Protein AF-A0A168J4X7-F1 (afdb_monomer_lite)

InterPro domains:
  IPR002575 Aminoglycoside phosphotransferase [PF01636] (1-163)
  IPR011009 Protein kinase-like domain superfamily [SSF56112] (3-175)
  IPR051678 Aminoglycoside Phosphotransferase Enzymes [PTHR21310] (1-157)

Sequence (362 aa):
MQYVAAHTSVPVPKIYQIHTPEDGSLYIGMEYIRGEPLNRAWHSMSTAQRDSVFADLKQHIDSLRALPAPAPDIFHALARGHLRKEDVPLLGEALAEVHAARYETRLAHADLAPYNIIVRDARVVAVIDWAFAGWYPEYWEYTKAHYNYFPGKGWEHYLARALPCYEAELEAERILWERLPEPGTARTVSPLISEIIPLLVILALYHRDKLSHGNSRRFLGVKAYHWGILVTPASQRGSDSHAFAASDASDIDPVTFRLDDPNMDWFLDAKGLAESKGLIDPARSGKLIGRLVVGEVPDDVTPQALHDFFATVPLPVKNTDPQQSCVTWAVAADKEDALAYADDRNSQDPTEPEVKYYGLGA

pLDDT: mean 75.62, std 18.35, range [26.19, 98.0]

Foldseek 3Di:
DVVLVVQFPAAAWAWDDWDQDPVRDIDTDTDDFPFAQQLVCVVVDDPVLLVQALVQLLRRQVSQQPDDDPDFPDVLCVVCVNDDLVNQVVLDDLLNVVNPDGFGWTWALLQDESRQFGDDPSYTNHGDDSVVIDTDGLCRNLLSHVVDDRPDPCSNVSSVVRGPDDVSVNVSVVSCVVVDPDPPPDDPDDDDPPDPQFFFWKWWWFAPPPCCDDVNCVVCPSPSIAIWIKGAGPPHDAQGIKIWWWFLDFDQDPVPRHTPDPVSDIDIDIAQPDPVRHGHDPVVVVGTAEIDGQGTDDPPQDPVNVVVLLVPQDHFDDPDVVHDDRVVSNVSSHPPPCVVVQSCVPDPDPPGRDHDDDDDDD

Secondary structure (DSSP, 8-state):
-HHHHHHSS---PPEEEEE--TT---EEEE----SEEHHHHTTT--HHHHHHHHHHHHHHHHHHHTSPPS-SSSHHHHHTTT--TTTGGGG-HHHHHHHHS---EEEE-S---GGGEEEETTEEEEE--GGG-EEEETTHHHHHHHHS---STTHHHHHHHHS---HHHHHHHHHHHHHSPPTT--------S-----EEEEEEEEE-GGGGSHHHHHHHGGGGEEEEEEEEESS--SS-BEEEEEE---PBPTTT-SBSSTT---EEEEES-STTT--B-GGGGS-EEEEEEEEEE-TT--HHHHHHHHHHSPPPPTT-SSPP-HHHHHHHH-SS-THHHHT-TT-S-TTS----------

Organism: NCBI:txid1081108

Structure (mmCIF, N/CA/C/O backbone):
data_AF-A0A168J4X7-F1
#
_entry.id   AF-A0A168J4X7-F1
#
loop_
_atom_site.group_PDB
_atom_site.id
_atom_site.type_symbol
_atom_site.label_atom_id
_atom_site.label_alt_id
_atom_site.label_comp_id
_atom_site.label_asym_id
_atom_site.label_entity_id
_atom_site.label_seq_id
_atom_site.pdbx_PDB_ins_code
_atom_site.Cartn_x
_atom_site.Cartn_y
_atom_site.Cartn_z
_atom_site.occupancy
_atom_site.B_iso_or_equiv
_atom_site.auth_seq_id
_atom_site.auth_comp_id
_atom_site.auth_asym_id
_atom_site.auth_atom_id
_atom_site.pdbx_PDB_model_num
ATOM 1 N N . MET A 1 1 ? -18.214 -6.365 10.574 1.00 87.00 1 MET A N 1
ATOM 2 C CA . MET A 1 1 ? -18.745 -5.227 11.369 1.00 87.00 1 MET A CA 1
ATOM 3 C C . MET A 1 1 ? -19.695 -5.635 12.498 1.00 87.00 1 MET A C 1
ATOM 5 O O . MET A 1 1 ? -19.303 -5.462 13.640 1.00 87.00 1 MET A O 1
ATOM 9 N N . GLN A 1 2 ? -20.893 -6.196 12.254 1.00 89.44 2 GLN A N 1
ATOM 10 C CA . GLN A 1 2 ? -21.832 -6.559 13.347 1.00 89.44 2 GLN A CA 1
ATOM 11 C C . GLN A 1 2 ? -21.208 -7.475 14.412 1.00 89.44 2 GLN A C 1
ATOM 13 O O . GLN A 1 2 ? -21.363 -7.235 15.604 1.00 89.44 2 GLN A O 1
ATOM 18 N N . TYR A 1 3 ? -20.443 -8.480 13.977 1.00 90.38 3 TYR A N 1
ATOM 19 C CA . TYR A 1 3 ? -19.695 -9.355 14.878 1.00 90.38 3 TYR A CA 1
ATOM 20 C C . TYR A 1 3 ? -18.700 -8.578 15.757 1.00 90.38 3 TYR A C 1
ATOM 22 O O . TYR A 1 3 ? -18.693 -8.751 16.969 1.00 90.38 3 TYR A O 1
ATOM 30 N N . VAL A 1 4 ? -17.919 -7.669 15.168 1.00 93.56 4 VAL A N 1
ATOM 31 C CA . VAL A 1 4 ? -16.957 -6.820 15.890 1.00 93.56 4 VAL A CA 1
ATOM 32 C C . VAL A 1 4 ? -17.669 -5.952 16.928 1.00 93.56 4 VAL A C 1
ATOM 34 O O . VAL A 1 4 ? -17.271 -5.953 18.089 1.00 93.56 4 VAL A O 1
ATOM 37 N N . ALA A 1 5 ? -18.767 -5.292 16.545 1.00 94.12 5 ALA A N 1
ATOM 38 C CA . ALA A 1 5 ? -19.557 -4.450 17.446 1.00 94.12 5 ALA A CA 1
ATOM 39 C C . ALA A 1 5 ? -20.104 -5.215 18.663 1.00 94.12 5 ALA A C 1
ATOM 41 O O . ALA A 1 5 ? -20.240 -4.646 19.741 1.00 94.12 5 ALA A O 1
ATOM 42 N N . ALA A 1 6 ? -20.448 -6.494 18.485 1.00 94.00 6 ALA A N 1
ATOM 43 C CA . ALA A 1 6 ? -21.052 -7.311 19.533 1.00 94.00 6 ALA A CA 1
ATOM 44 C C . ALA A 1 6 ? -20.030 -7.912 20.513 1.00 94.00 6 ALA A C 1
ATOM 46 O O . ALA A 1 6 ? -20.399 -8.246 21.636 1.00 94.00 6 ALA A O 1
ATOM 47 N N . HIS A 1 7 ? -18.767 -8.064 20.100 1.00 94.38 7 HIS A N 1
ATOM 48 C CA . HIS A 1 7 ? -17.766 -8.821 20.863 1.00 94.38 7 HIS A CA 1
ATOM 49 C C . HIS A 1 7 ? -16.540 -8.000 21.277 1.00 94.38 7 HIS A C 1
ATOM 51 O O . HIS A 1 7 ? -15.679 -8.516 21.984 1.00 94.38 7 HIS A O 1
ATOM 57 N N . THR A 1 8 ? -16.434 -6.741 20.850 1.00 95.56 8 THR A N 1
ATOM 58 C CA . THR A 1 8 ? -15.250 -5.910 21.105 1.00 95.56 8 THR A CA 1
ATOM 59 C C . THR A 1 8 ? -15.614 -4.504 21.553 1.00 95.56 8 THR A C 1
ATOM 61 O O . THR A 1 8 ? -16.768 -4.088 21.486 1.00 95.56 8 THR A O 1
ATOM 64 N N . SER A 1 9 ? -14.601 -3.755 21.990 1.00 91.62 9 SER A N 1
ATOM 65 C CA . SER A 1 9 ? -14.721 -2.324 22.271 1.00 91.62 9 SER A CA 1
ATOM 66 C C . SER A 1 9 ? -14.445 -1.450 21.046 1.00 91.62 9 SER A C 1
ATOM 68 O O . SER A 1 9 ? -14.431 -0.226 21.177 1.00 91.62 9 SER A O 1
ATOM 70 N N . VAL A 1 10 ? -14.181 -2.047 19.877 1.00 96.06 10 VAL A N 1
ATOM 71 C CA . VAL A 1 10 ? -13.831 -1.289 18.676 1.00 96.06 10 VAL A CA 1
ATOM 72 C C . VAL A 1 10 ? -15.051 -0.505 18.200 1.00 96.06 10 VAL A C 1
ATOM 74 O O . VAL A 1 10 ? -16.091 -1.109 17.912 1.00 96.06 10 VAL A O 1
ATOM 77 N N . PRO A 1 11 ? -14.959 0.831 18.094 1.00 96.56 11 PRO A N 1
ATOM 78 C CA . PRO A 1 11 ? -16.061 1.622 17.591 1.00 96.56 11 PRO A CA 1
ATOM 79 C C . PRO A 1 11 ? -16.196 1.373 16.089 1.00 96.56 11 PRO A C 1
ATOM 81 O O . PRO A 1 11 ? -15.297 1.681 15.310 1.00 96.56 11 PRO A O 1
ATOM 84 N N . VAL A 1 12 ? -17.328 0.814 15.675 1.00 96.44 12 VAL A N 1
ATOM 85 C CA . VAL A 1 12 ? -17.656 0.579 14.264 1.00 96.44 12 VAL A CA 1
ATOM 86 C C . VAL A 1 12 ? -19.006 1.219 13.933 1.00 96.44 12 VAL A C 1
ATOM 88 O O . VAL A 1 12 ? -19.874 1.270 14.811 1.00 96.44 12 VAL A O 1
ATOM 91 N N . PRO A 1 13 ? -19.225 1.690 12.692 1.00 95.06 13 PRO A N 1
ATOM 92 C CA . PRO A 1 13 ? -20.518 2.234 12.290 1.00 95.06 13 PRO A CA 1
ATOM 93 C C . PRO A 1 13 ? -21.647 1.215 12.462 1.00 95.06 13 PRO A C 1
ATOM 95 O O . PRO A 1 13 ? -21.525 0.052 12.061 1.00 95.06 13 PRO A O 1
ATOM 98 N N . LYS A 1 14 ? -22.785 1.649 13.016 1.00 93.00 14 LYS A N 1
ATOM 99 C CA . LYS A 1 14 ? -23.991 0.812 13.037 1.00 93.00 14 LYS A CA 1
ATOM 100 C C . LYS A 1 14 ? -24.511 0.620 11.621 1.00 93.00 14 LYS A C 1
ATOM 102 O O . LYS A 1 14 ? -24.682 1.584 10.883 1.00 93.00 14 LYS A O 1
ATOM 107 N N . ILE A 1 15 ? -24.814 -0.618 11.254 1.00 91.00 15 ILE A N 1
ATOM 108 C CA . ILE A 1 15 ? -25.455 -0.924 9.973 1.00 91.00 15 ILE A CA 1
ATOM 109 C C . ILE A 1 15 ? -26.965 -0.737 10.134 1.00 91.00 15 ILE A C 1
ATOM 111 O O . ILE A 1 15 ? -27.564 -1.358 11.010 1.00 91.00 15 ILE A O 1
ATOM 115 N N . TYR A 1 16 ? -27.573 0.091 9.285 1.00 91.12 16 TYR A N 1
ATOM 116 C CA . TYR A 1 16 ? -29.022 0.302 9.249 1.00 91.12 16 TYR A CA 1
ATOM 117 C C . TYR A 1 16 ? -29.702 -0.526 8.164 1.00 91.12 16 TYR A C 1
ATOM 119 O O . TYR A 1 16 ? -30.791 -1.050 8.389 1.00 91.12 16 TYR A O 1
ATOM 127 N N . GLN A 1 17 ? -29.071 -0.648 6.996 1.00 89.69 17 GLN A N 1
ATOM 128 C CA . GLN A 1 17 ? -29.654 -1.344 5.856 1.00 89.69 17 GLN A CA 1
ATOM 129 C C . GLN A 1 17 ? -28.572 -1.990 4.996 1.00 89.69 17 GLN A C 1
ATOM 131 O O . GLN A 1 17 ? -27.479 -1.452 4.842 1.00 89.69 17 GLN A O 1
ATOM 136 N N . ILE A 1 18 ? -28.904 -3.138 4.414 1.00 89.00 18 ILE A N 1
ATOM 137 C CA . ILE A 1 18 ? -28.112 -3.806 3.384 1.00 89.00 18 ILE A CA 1
ATOM 138 C C . ILE A 1 18 ? -29.045 -4.005 2.192 1.00 89.00 18 ILE A C 1
ATOM 140 O O . ILE A 1 18 ? -30.175 -4.466 2.367 1.00 89.00 18 ILE A O 1
ATOM 144 N N . HIS A 1 19 ? -28.607 -3.610 1.004 1.00 86.38 19 HIS A N 1
ATOM 145 C CA . HIS A 1 19 ? -29.384 -3.718 -0.221 1.00 86.38 19 HIS A CA 1
ATOM 146 C C . HIS A 1 19 ? -28.499 -4.212 -1.364 1.00 86.38 19 HIS A C 1
ATOM 148 O O . HIS A 1 19 ? -27.391 -3.717 -1.548 1.00 86.38 19 HIS A O 1
ATOM 154 N N . THR A 1 20 ? -29.006 -5.169 -2.135 1.00 89.75 20 THR A N 1
ATOM 155 C CA . THR A 1 20 ? -28.345 -5.701 -3.329 1.00 89.75 20 THR A CA 1
ATOM 156 C C . THR A 1 20 ? -29.330 -5.585 -4.491 1.00 89.75 20 THR A C 1
ATOM 158 O O . THR A 1 20 ? -30.296 -6.353 -4.513 1.00 89.75 20 THR A O 1
ATOM 161 N N . PRO A 1 21 ? -29.177 -4.598 -5.394 1.00 86.25 21 PRO A N 1
ATOM 162 C CA . PRO A 1 21 ? -30.008 -4.478 -6.581 1.00 86.25 21 PRO A CA 1
ATOM 163 C C . PRO A 1 21 ? -29.740 -5.619 -7.571 1.00 86.25 21 PRO A C 1
ATOM 165 O O . PRO A 1 21 ? -28.838 -6.439 -7.394 1.00 86.25 21 PRO A O 1
ATOM 168 N N . GLU A 1 22 ? -30.534 -5.663 -8.641 1.00 86.06 22 GLU A N 1
ATOM 169 C CA . GLU A 1 22 ? -30.447 -6.694 -9.687 1.00 86.06 22 GLU A CA 1
ATOM 170 C C . GLU A 1 22 ? -29.104 -6.704 -10.438 1.00 86.06 22 GLU A C 1
ATOM 172 O O . GLU A 1 22 ? -28.744 -7.718 -11.029 1.00 86.06 22 GLU A O 1
ATOM 177 N N . ASP A 1 23 ? -28.344 -5.607 -10.386 1.00 87.81 23 ASP A N 1
ATOM 178 C CA . ASP A 1 23 ? -26.999 -5.498 -10.963 1.00 87.81 23 ASP A CA 1
ATOM 179 C C . ASP A 1 23 ? -25.922 -6.261 -10.164 1.00 87.81 23 ASP A C 1
ATOM 181 O O . ASP A 1 23 ? -24.787 -6.386 -10.622 1.00 87.81 23 ASP A O 1
ATOM 185 N N . GLY A 1 24 ? -26.272 -6.781 -8.982 1.00 83.56 24 GLY A N 1
ATOM 186 C CA . GLY A 1 24 ? -25.377 -7.529 -8.100 1.00 83.56 24 GLY A CA 1
ATOM 187 C C . GLY A 1 24 ? -24.501 -6.663 -7.190 1.00 83.56 24 GLY A C 1
ATOM 188 O O . GLY A 1 24 ? -23.719 -7.211 -6.412 1.00 83.56 24 GLY A O 1
ATOM 189 N N . SER A 1 25 ? -24.632 -5.335 -7.235 1.00 82.88 25 SER A N 1
ATOM 190 C CA . SER A 1 25 ? -23.858 -4.417 -6.394 1.00 82.88 25 SER A CA 1
ATOM 191 C C . SER A 1 25 ? -24.310 -4.484 -4.929 1.00 82.88 25 SER A C 1
ATOM 193 O O . SER A 1 25 ? -25.500 -4.509 -4.632 1.00 82.88 25 SER A O 1
ATOM 195 N N . LEU A 1 26 ? -23.382 -4.476 -3.968 1.00 82.38 26 LEU A N 1
ATOM 196 C CA . LEU A 1 26 ? -23.718 -4.459 -2.539 1.00 82.38 26 LEU A CA 1
ATOM 197 C C . LEU A 1 26 ? -23.699 -3.028 -1.988 1.00 82.38 26 LEU A C 1
ATOM 199 O O . LEU A 1 26 ? -22.649 -2.394 -1.929 1.00 82.38 26 LEU A O 1
ATOM 203 N N . TYR A 1 27 ? -24.841 -2.551 -1.498 1.00 84.50 27 TYR A N 1
ATOM 204 C CA . TYR A 1 27 ? -24.969 -1.272 -0.803 1.00 84.50 27 TYR A CA 1
ATOM 205 C C . TYR A 1 27 ? -25.200 -1.501 0.688 1.00 84.50 27 TYR A C 1
ATOM 207 O O . TYR A 1 27 ? -26.113 -2.225 1.090 1.00 84.50 27 TYR A O 1
ATOM 215 N N . ILE A 1 28 ? -24.400 -0.843 1.523 1.00 86.75 28 ILE A N 1
ATOM 216 C CA . ILE A 1 28 ? -24.534 -0.888 2.981 1.00 86.75 28 ILE A CA 1
ATOM 217 C C . ILE A 1 28 ? -24.808 0.532 3.478 1.00 86.75 28 ILE A C 1
ATOM 219 O O . ILE A 1 28 ? -23.932 1.394 3.457 1.00 86.75 28 ILE A O 1
ATOM 223 N N . GLY A 1 29 ? -26.033 0.774 3.940 1.00 89.06 29 GLY A N 1
ATOM 224 C CA . GLY A 1 29 ? -26.405 1.995 4.646 1.00 89.06 29 GLY A CA 1
ATOM 225 C C . GLY A 1 29 ? -25.996 1.890 6.112 1.00 89.06 29 GLY A C 1
ATOM 226 O O . GLY A 1 29 ? -26.492 1.022 6.835 1.00 89.06 29 GLY A O 1
ATOM 227 N N . MET A 1 30 ? -25.102 2.768 6.561 1.00 9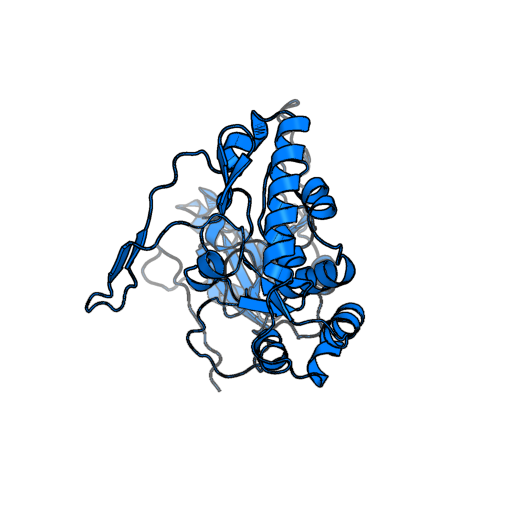3.31 30 MET A N 1
ATOM 228 C CA . MET A 1 30 ? -24.533 2.735 7.910 1.00 93.31 30 MET A CA 1
ATOM 229 C C . MET A 1 30 ? -24.493 4.119 8.569 1.00 93.31 30 MET A C 1
ATOM 231 O O . MET A 1 30 ? -24.707 5.143 7.922 1.00 93.31 30 MET A O 1
ATOM 235 N N . GLU A 1 31 ? -24.250 4.137 9.876 1.00 94.19 31 GLU A N 1
ATOM 236 C CA . GLU A 1 31 ? -24.148 5.337 10.699 1.00 94.19 31 GLU A CA 1
ATOM 237 C C . GLU A 1 31 ? -23.066 6.291 10.192 1.00 94.19 31 GLU A C 1
ATOM 239 O O . GLU A 1 31 ? -21.908 5.917 10.009 1.00 94.19 31 GLU A O 1
ATOM 244 N N . TYR A 1 32 ? -23.441 7.558 10.019 1.00 93.62 32 TYR A N 1
ATOM 245 C CA . TYR A 1 32 ? -22.478 8.615 9.759 1.00 93.62 32 TYR A CA 1
ATOM 246 C C . TYR A 1 32 ? -21.760 9.001 11.056 1.00 93.62 32 TYR A C 1
ATOM 248 O O . TYR A 1 32 ? -22.365 9.546 11.984 1.00 93.62 32 TYR A O 1
ATOM 256 N N . ILE A 1 33 ? -20.451 8.769 11.101 1.00 95.81 33 ILE A N 1
ATOM 257 C CA . ILE A 1 33 ? -19.622 9.101 12.257 1.00 95.81 33 ILE A CA 1
ATOM 258 C C . ILE A 1 33 ? -19.084 10.524 12.112 1.00 95.81 33 ILE A C 1
ATOM 260 O O . ILE A 1 33 ? -18.309 10.831 11.210 1.00 95.81 33 ILE A O 1
ATOM 264 N N . ARG A 1 34 ? -19.470 11.413 13.036 1.00 95.81 34 ARG A N 1
ATOM 265 C CA . ARG A 1 34 ? -18.906 12.769 13.114 1.00 95.81 34 ARG A CA 1
ATOM 266 C C . ARG A 1 34 ? -17.459 12.724 13.610 1.00 95.81 34 ARG A C 1
ATOM 268 O O . ARG A 1 34 ? -17.237 12.449 14.791 1.00 95.81 34 ARG A O 1
ATOM 275 N N . GLY A 1 35 ? -16.521 13.096 12.750 1.00 95.38 35 GLY A N 1
ATOM 276 C CA . GLY A 1 35 ? -15.100 13.239 13.053 1.00 95.38 35 GLY A CA 1
ATOM 277 C C . GLY A 1 35 ? -14.307 13.536 11.784 1.00 95.38 35 GLY A C 1
ATOM 278 O O . GLY A 1 35 ? -14.892 13.785 10.728 1.00 95.38 35 GLY A O 1
ATOM 279 N N . GLU A 1 36 ? -12.987 13.502 11.895 1.00 96.06 36 GLU A N 1
ATOM 280 C CA . GLU A 1 36 ? -12.066 13.674 10.777 1.00 96.06 36 GLU A CA 1
ATOM 281 C C . GLU A 1 36 ? -11.234 12.394 10.591 1.00 96.06 36 GLU A C 1
ATOM 283 O O . GLU A 1 36 ? -10.796 11.816 11.587 1.00 96.06 36 GLU A O 1
ATOM 288 N N . PRO A 1 37 ? -11.007 11.921 9.354 1.00 95.44 37 PRO A N 1
ATOM 289 C CA . PRO A 1 37 ? -10.046 10.855 9.090 1.00 95.44 37 PRO A CA 1
ATOM 290 C C . PRO A 1 37 ? -8.643 11.205 9.609 1.00 95.44 37 PRO A C 1
ATOM 292 O O . PRO A 1 37 ? -8.163 12.328 9.416 1.00 95.44 37 PRO A O 1
ATOM 295 N N . LEU A 1 38 ? -7.961 10.249 10.243 1.00 94.31 38 LEU A N 1
ATOM 296 C CA . LEU A 1 38 ? -6.664 10.464 10.888 1.00 94.31 38 LEU A CA 1
ATOM 297 C C . LEU A 1 38 ? -5.607 10.967 9.897 1.00 94.31 38 LEU A C 1
ATOM 299 O O . LEU A 1 38 ? -4.796 11.807 10.274 1.00 94.31 38 LEU A O 1
ATOM 303 N N . ASN A 1 39 ? -5.642 10.545 8.629 1.00 92.62 39 ASN A N 1
ATOM 304 C CA . ASN A 1 39 ? -4.729 11.058 7.599 1.00 92.62 39 ASN A CA 1
ATOM 305 C C . ASN A 1 39 ? -4.823 12.582 7.400 1.00 92.62 39 ASN A C 1
ATOM 307 O O . ASN A 1 39 ? -3.809 13.215 7.114 1.00 92.62 39 ASN A O 1
ATOM 311 N N . ARG A 1 40 ? -6.014 13.175 7.554 1.00 92.56 40 ARG A N 1
ATOM 312 C CA . ARG A 1 40 ? -6.219 14.627 7.430 1.00 92.56 40 ARG A CA 1
ATOM 313 C C . ARG A 1 40 ? -5.885 15.361 8.728 1.00 92.56 40 ARG A C 1
ATOM 315 O O . ARG A 1 40 ? -5.181 16.368 8.691 1.00 92.56 40 ARG A O 1
ATOM 322 N N . ALA A 1 41 ? -6.282 14.799 9.870 1.00 93.19 41 ALA A N 1
ATOM 323 C CA . ALA A 1 41 ? -5.980 15.366 11.185 1.00 93.19 41 ALA A CA 1
ATOM 324 C C . ALA A 1 41 ? -4.483 15.269 11.562 1.00 93.19 41 ALA A C 1
ATOM 326 O O . ALA A 1 41 ? -3.994 16.036 12.389 1.00 93.19 41 ALA A O 1
ATOM 327 N N . TRP A 1 42 ? -3.724 14.347 10.957 1.00 91.62 42 TRP A N 1
ATOM 328 C CA . TRP A 1 42 ? -2.363 13.990 11.377 1.00 91.62 42 TRP A CA 1
ATOM 329 C C . TRP A 1 42 ? -1.429 15.184 11.577 1.00 91.62 42 TRP A C 1
ATOM 331 O O . TRP A 1 42 ? -0.728 15.271 12.591 1.00 91.62 42 TRP A O 1
ATOM 341 N N . HIS A 1 43 ? -1.405 16.105 10.610 1.00 89.88 43 HIS A N 1
ATOM 342 C CA . HIS A 1 43 ? -0.462 17.223 10.586 1.00 89.88 43 HIS A CA 1
ATOM 343 C C . HIS A 1 43 ? -0.794 18.320 11.604 1.00 89.88 43 HIS A C 1
ATOM 345 O O . HIS A 1 43 ? 0.116 19.029 12.028 1.00 89.88 43 HIS A O 1
ATOM 351 N N . SER A 1 44 ? -2.057 18.443 12.024 1.00 91.50 44 SER A N 1
ATOM 352 C CA . SER A 1 44 ? -2.488 19.421 13.032 1.00 91.50 44 SER A CA 1
ATOM 353 C C . SER A 1 44 ? -2.386 18.889 14.466 1.00 91.50 44 SER A C 1
ATOM 355 O O . SER A 1 44 ? -2.383 19.673 15.415 1.00 91.50 44 SER A O 1
ATOM 357 N N . MET A 1 45 ? -2.263 17.570 14.642 1.00 93.81 45 MET A N 1
ATOM 358 C CA . MET A 1 45 ? -2.132 16.939 15.955 1.00 93.81 45 MET A CA 1
ATOM 359 C C . MET A 1 45 ? -0.737 17.123 16.566 1.00 93.81 45 MET A C 1
ATOM 361 O O . MET A 1 45 ? 0.292 16.934 15.916 1.00 93.81 45 MET A O 1
ATOM 365 N N . SER A 1 46 ? -0.703 17.400 17.867 1.00 95.12 46 SER A N 1
ATOM 366 C CA . SER A 1 46 ? 0.510 17.313 18.687 1.00 95.12 46 SER A CA 1
ATOM 367 C C . SER A 1 46 ? 0.920 15.857 18.950 1.00 95.12 46 SER A C 1
ATOM 369 O O . SER A 1 46 ? 0.113 14.933 18.826 1.00 95.12 46 SER A O 1
ATOM 371 N N . THR A 1 47 ? 2.163 15.642 19.387 1.00 94.00 47 THR A N 1
ATOM 372 C CA . THR A 1 47 ? 2.675 14.310 19.755 1.00 94.00 47 THR A CA 1
ATOM 373 C C . THR A 1 47 ? 1.799 13.624 20.805 1.00 94.00 47 THR A C 1
ATOM 375 O O . THR A 1 47 ? 1.422 12.476 20.604 1.00 94.00 47 THR A O 1
ATOM 378 N N . ALA A 1 48 ? 1.377 14.345 21.850 1.00 95.81 48 ALA A N 1
ATOM 379 C CA . ALA A 1 48 ? 0.527 13.803 22.915 1.00 95.81 48 ALA A CA 1
ATOM 380 C C . ALA A 1 48 ? -0.879 13.404 22.422 1.00 95.81 48 ALA A C 1
ATOM 382 O O . ALA A 1 48 ? -1.475 12.438 22.905 1.00 95.81 48 ALA A O 1
ATOM 383 N N . GLN A 1 49 ? -1.415 14.129 21.437 1.00 96.38 49 GLN A N 1
ATOM 384 C CA . GLN A 1 49 ? -2.688 13.774 20.806 1.00 96.38 49 GLN A CA 1
ATOM 385 C C . GLN A 1 49 ? -2.547 12.515 19.952 1.00 96.38 49 GLN A C 1
ATOM 387 O O . GLN A 1 49 ? -3.406 11.640 20.015 1.00 96.38 49 GLN A O 1
ATOM 392 N N . ARG A 1 50 ? -1.452 12.388 19.191 1.00 95.12 50 ARG A N 1
ATOM 393 C CA . ARG A 1 50 ? -1.157 11.154 18.449 1.00 95.12 50 ARG A CA 1
ATOM 394 C C . ARG A 1 50 ? -0.970 9.985 19.417 1.00 95.12 50 ARG A C 1
ATOM 396 O O . ARG A 1 50 ? -1.604 8.957 19.233 1.00 95.12 50 ARG A O 1
ATOM 403 N N . ASP A 1 51 ? -0.216 10.168 20.502 1.00 94.62 51 ASP A N 1
ATOM 404 C CA . ASP A 1 51 ? -0.051 9.154 21.554 1.00 94.62 51 ASP A CA 1
ATOM 405 C C . ASP A 1 51 ? -1.396 8.662 22.106 1.00 94.62 51 ASP A C 1
ATOM 407 O O . ASP A 1 51 ? -1.588 7.461 22.279 1.00 94.62 51 ASP A O 1
ATOM 411 N N . SER A 1 52 ? -2.344 9.577 22.328 1.00 96.81 52 SER A N 1
ATOM 412 C CA . SER A 1 52 ? -3.690 9.234 22.805 1.00 96.81 52 SER A CA 1
ATOM 413 C C . SER A 1 52 ? -4.474 8.398 21.788 1.00 96.81 52 SER A C 1
ATOM 415 O O . SER A 1 52 ? -5.105 7.414 22.166 1.00 96.81 52 SER A O 1
ATOM 417 N N . VAL A 1 53 ? -4.390 8.741 20.499 1.00 96.12 53 VAL A N 1
ATOM 418 C CA . VAL A 1 53 ? -5.027 7.971 19.418 1.00 96.12 53 VAL A CA 1
ATOM 419 C C . VAL A 1 53 ? -4.439 6.564 19.314 1.00 96.12 53 VAL A C 1
ATOM 421 O O . VAL A 1 53 ? -5.189 5.599 19.199 1.00 96.12 53 VAL A O 1
ATOM 424 N N . PHE A 1 54 ? -3.116 6.411 19.397 1.00 95.38 54 PHE A N 1
ATOM 425 C CA . PHE A 1 54 ? -2.497 5.084 19.315 1.00 95.38 54 PHE A CA 1
ATOM 426 C C . PHE A 1 54 ? -2.670 4.247 20.579 1.00 95.38 54 PHE A C 1
ATOM 428 O O . PHE A 1 54 ? -2.693 3.022 20.486 1.00 95.38 54 PHE A O 1
ATOM 435 N N . ALA A 1 55 ? -2.853 4.874 21.743 1.00 96.00 55 ALA A N 1
ATOM 436 C CA . ALA A 1 55 ? -3.282 4.164 22.942 1.00 96.00 55 ALA A CA 1
ATOM 437 C C . ALA A 1 55 ? -4.685 3.554 22.758 1.00 96.00 55 ALA A C 1
ATOM 439 O O . ALA A 1 55 ? -4.895 2.392 23.109 1.00 96.00 55 ALA A O 1
ATOM 440 N N . ASP A 1 56 ? -5.613 4.294 22.141 1.00 96.69 56 ASP A N 1
ATOM 441 C CA . ASP A 1 56 ? -6.949 3.782 21.813 1.00 96.69 56 ASP A CA 1
ATOM 442 C C . ASP A 1 56 ? -6.882 2.663 20.770 1.00 96.69 56 ASP A C 1
ATOM 444 O O . ASP A 1 56 ? -7.463 1.597 20.973 1.00 96.69 56 ASP A O 1
ATOM 448 N N . LEU A 1 57 ? -6.127 2.861 19.681 1.00 95.19 57 LEU A N 1
ATOM 449 C CA . LEU A 1 57 ? -5.924 1.825 18.661 1.00 95.19 57 LEU A CA 1
ATOM 450 C C . LEU A 1 57 ? -5.349 0.551 19.271 1.00 95.19 57 LEU A C 1
ATOM 452 O O . LEU A 1 57 ? -5.858 -0.532 18.994 1.00 95.19 57 LEU A O 1
ATOM 456 N N . LYS A 1 58 ? -4.348 0.671 20.151 1.00 95.69 58 LYS A N 1
ATOM 457 C CA . LYS A 1 58 ? -3.791 -0.474 20.868 1.00 95.69 58 LYS A CA 1
ATOM 458 C C . LYS A 1 58 ? -4.871 -1.226 21.644 1.00 95.69 58 LYS A C 1
ATOM 460 O O . LYS A 1 58 ? -4.998 -2.436 21.488 1.00 95.69 58 LYS A O 1
ATOM 465 N N . GLN A 1 59 ? -5.675 -0.521 22.440 1.00 96.44 59 GLN A N 1
ATOM 466 C CA . GLN A 1 59 ? -6.753 -1.142 23.211 1.00 96.44 59 GLN A CA 1
ATOM 467 C C . GLN A 1 59 ? -7.780 -1.842 22.305 1.00 96.44 59 GLN A C 1
ATOM 469 O O . GLN A 1 59 ? -8.241 -2.944 22.611 1.00 96.44 59 GLN A O 1
ATOM 474 N N . HIS A 1 60 ? -8.146 -1.211 21.190 1.00 95.12 60 HIS A N 1
ATOM 475 C CA . HIS A 1 60 ? -9.086 -1.763 20.222 1.00 95.12 60 HIS A CA 1
ATOM 476 C C . HIS A 1 60 ? -8.540 -3.027 19.552 1.00 95.12 60 HIS A C 1
ATOM 478 O O . HIS A 1 60 ? -9.239 -4.042 19.509 1.00 95.12 60 HIS A O 1
ATOM 484 N N . ILE A 1 61 ? -7.284 -3.005 19.111 1.00 93.38 61 ILE A N 1
ATOM 485 C CA . ILE A 1 61 ? -6.630 -4.152 18.478 1.00 93.38 61 ILE A CA 1
ATOM 486 C C . ILE A 1 61 ? -6.425 -5.290 19.478 1.00 93.38 61 ILE A C 1
ATOM 488 O O . ILE A 1 61 ? -6.730 -6.436 19.156 1.00 93.38 61 ILE A O 1
ATOM 492 N N . ASP A 1 62 ? -6.015 -4.996 20.713 1.00 94.56 62 ASP A N 1
ATOM 493 C CA . ASP A 1 62 ? -5.920 -6.000 21.777 1.00 94.56 62 ASP A CA 1
ATOM 494 C C . ASP A 1 62 ? -7.284 -6.686 22.006 1.00 94.56 62 ASP A C 1
ATOM 496 O O . ASP A 1 62 ? -7.349 -7.908 22.160 1.00 94.56 62 ASP A O 1
ATOM 500 N N . SER A 1 63 ? -8.392 -5.933 21.940 1.00 95.44 63 SER A N 1
ATOM 501 C CA . SER A 1 63 ? -9.744 -6.501 22.056 1.00 95.44 63 SER A CA 1
ATOM 502 C C . SER A 1 63 ? -10.144 -7.388 20.867 1.00 95.44 63 SER A C 1
ATOM 504 O O . SER A 1 63 ? -10.778 -8.420 21.077 1.00 95.44 63 SER A O 1
ATOM 506 N N . LEU A 1 64 ? -9.740 -7.042 19.635 1.00 92.56 64 LEU A N 1
ATOM 507 C CA . LEU A 1 64 ? -9.952 -7.884 18.447 1.00 92.56 64 LEU A CA 1
ATOM 508 C C . LEU A 1 64 ? -9.158 -9.183 18.553 1.00 92.56 64 LEU A C 1
ATOM 510 O O . LEU A 1 64 ? -9.684 -10.268 18.303 1.00 92.56 64 LEU A O 1
ATOM 514 N N . ARG A 1 65 ? -7.892 -9.076 18.965 1.00 91.12 65 ARG A N 1
ATOM 515 C CA . ARG A 1 65 ? -6.987 -10.217 19.117 1.00 91.12 65 ARG A CA 1
ATOM 516 C C . ARG A 1 65 ? -7.461 -11.171 20.208 1.00 91.12 65 ARG A C 1
ATOM 518 O O . ARG A 1 65 ? -7.232 -12.367 20.084 1.00 91.12 65 ARG A O 1
ATOM 525 N N . ALA A 1 66 ? -8.143 -10.683 21.242 1.00 93.12 66 ALA A N 1
ATOM 526 C CA . ALA A 1 66 ? -8.689 -11.520 22.309 1.00 93.12 66 ALA A CA 1
ATOM 527 C C . ALA A 1 66 ? -9.861 -12.421 21.867 1.00 93.12 66 ALA A C 1
ATOM 529 O O . ALA A 1 66 ? -10.237 -13.329 22.611 1.00 93.12 66 ALA A O 1
ATOM 530 N N . LEU A 1 67 ? -10.443 -12.200 20.682 1.00 91.25 67 LEU A N 1
ATOM 531 C CA . LEU A 1 67 ? -11.559 -13.008 20.197 1.00 91.25 67 LEU A CA 1
ATOM 532 C C . LEU A 1 67 ? -11.124 -14.450 19.869 1.00 91.25 67 LEU A C 1
ATOM 534 O O . LEU A 1 67 ? -10.061 -14.654 19.277 1.00 91.25 67 LEU A O 1
ATOM 538 N N . PRO A 1 68 ? -11.952 -15.460 20.193 1.00 84.88 68 PRO A N 1
ATOM 539 C CA . PRO A 1 68 ? -11.644 -16.854 19.896 1.00 84.88 68 PRO A CA 1
ATOM 540 C C . PRO A 1 68 ? -11.786 -17.142 18.396 1.00 84.88 68 PRO A C 1
ATOM 542 O O . PRO A 1 68 ? -12.832 -16.869 17.804 1.00 84.88 68 PRO A O 1
ATOM 545 N N . ALA A 1 69 ? -10.750 -17.723 17.788 1.00 79.19 69 ALA A N 1
ATOM 546 C CA . ALA A 1 69 ? -10.768 -18.091 16.376 1.00 79.19 69 ALA A CA 1
ATOM 547 C C . ALA A 1 69 ? -11.746 -19.254 16.098 1.00 79.19 69 ALA A C 1
ATOM 549 O O . ALA A 1 69 ? -11.765 -20.225 16.858 1.00 79.19 69 ALA A O 1
ATOM 550 N N . PRO A 1 70 ? -12.534 -19.203 15.004 1.00 68.75 70 PRO A N 1
ATOM 551 C CA . PRO A 1 70 ? -13.593 -20.178 14.735 1.00 68.75 70 PRO A CA 1
ATOM 552 C C . PRO A 1 70 ? -13.104 -21.593 14.362 1.00 68.75 70 PRO A C 1
ATOM 554 O O . PRO A 1 70 ? -13.903 -22.520 14.432 1.00 68.75 70 PRO A O 1
ATOM 557 N N . ALA A 1 71 ? -11.828 -21.792 14.013 1.00 58.88 71 ALA A N 1
ATOM 558 C CA . ALA A 1 71 ? -11.105 -23.076 14.008 1.00 58.88 71 ALA A CA 1
ATOM 559 C C . ALA A 1 71 ? -9.626 -22.828 13.618 1.00 58.88 71 ALA A C 1
ATOM 561 O O . ALA A 1 71 ? -9.384 -21.907 12.836 1.00 58.88 71 ALA A O 1
ATOM 562 N N . PRO A 1 72 ? -8.640 -23.629 14.075 1.00 55.34 72 PRO A N 1
ATOM 563 C CA . PRO A 1 72 ? -7.214 -23.330 13.861 1.00 55.34 72 PRO A CA 1
ATOM 564 C C . PRO A 1 72 ? -6.655 -23.510 12.435 1.00 55.34 72 PRO A C 1
ATOM 566 O O . PRO A 1 72 ? -5.560 -23.027 12.177 1.00 55.34 72 PRO A O 1
ATOM 569 N N . ASP A 1 73 ? -7.349 -24.180 11.504 1.00 51.44 73 ASP A N 1
ATOM 570 C CA . ASP A 1 73 ? -6.648 -24.784 10.347 1.00 51.44 73 ASP A CA 1
ATOM 571 C C . ASP A 1 73 ? -7.139 -24.392 8.938 1.00 51.44 73 ASP A C 1
ATOM 573 O O . ASP A 1 73 ? -6.543 -24.816 7.948 1.00 51.44 73 ASP A O 1
ATOM 577 N N . ILE A 1 74 ? -8.184 -23.570 8.782 1.00 51.06 74 ILE A N 1
ATOM 578 C CA . ILE A 1 74 ? -8.730 -23.270 7.436 1.00 51.06 74 ILE A CA 1
ATOM 579 C C . ILE A 1 74 ? -7.952 -22.145 6.730 1.00 51.06 74 ILE A C 1
ATOM 581 O O . ILE A 1 74 ? -7.790 -22.164 5.510 1.00 51.06 74 ILE A O 1
ATOM 585 N N . PHE A 1 75 ? -7.423 -21.173 7.476 1.00 52.09 75 PHE A N 1
ATOM 586 C CA . PHE A 1 75 ? -6.862 -19.967 6.867 1.00 52.09 75 PHE A CA 1
ATOM 587 C C . PHE A 1 75 ? -5.450 -20.156 6.292 1.00 52.09 75 PHE A C 1
ATOM 589 O O . PHE A 1 75 ? -5.180 -19.658 5.204 1.00 52.09 75 PHE A O 1
ATOM 596 N N . HIS A 1 76 ? -4.566 -20.942 6.923 1.00 48.81 76 HIS A N 1
ATOM 597 C CA . HIS A 1 76 ? -3.229 -21.211 6.363 1.00 48.81 76 HIS A CA 1
ATOM 598 C C . HIS A 1 76 ? -3.281 -21.886 4.978 1.00 48.81 76 HIS A C 1
ATOM 600 O O . HIS A 1 76 ? -2.324 -21.789 4.213 1.00 48.81 76 HIS A O 1
ATOM 606 N N . ALA A 1 77 ? -4.393 -22.539 4.619 1.00 47.41 77 ALA A N 1
ATOM 607 C CA . ALA A 1 77 ? -4.616 -23.052 3.269 1.00 47.41 77 ALA A CA 1
ATOM 608 C C . ALA A 1 77 ? -4.945 -21.944 2.246 1.00 47.41 77 ALA A C 1
ATOM 610 O O . ALA A 1 77 ? -4.493 -22.030 1.107 1.00 47.41 77 ALA A O 1
ATOM 611 N N . LEU A 1 78 ? -5.675 -20.898 2.653 1.00 41.44 78 LEU A N 1
ATOM 612 C CA . LEU A 1 78 ? -6.110 -19.775 1.809 1.00 41.44 78 LEU A CA 1
ATOM 613 C C . LEU A 1 78 ? -5.064 -18.650 1.716 1.00 41.44 78 LEU A C 1
ATOM 615 O O . LEU A 1 78 ? -4.824 -18.134 0.627 1.00 41.44 78 LEU A O 1
ATOM 619 N N . ALA A 1 79 ? -4.392 -18.315 2.824 1.00 44.56 79 ALA A N 1
ATOM 620 C CA . ALA A 1 79 ? -3.364 -17.266 2.907 1.00 44.56 79 ALA A CA 1
ATOM 621 C C . ALA A 1 79 ? -2.169 -17.514 1.984 1.00 44.56 79 ALA A C 1
ATOM 623 O O . ALA A 1 79 ? -1.552 -16.582 1.486 1.00 44.56 79 ALA A O 1
ATOM 624 N N . ARG A 1 80 ? -1.860 -18.793 1.733 1.00 50.91 80 ARG A N 1
ATOM 625 C CA . ARG A 1 80 ? -0.800 -19.193 0.808 1.00 50.91 80 ARG A CA 1
ATOM 626 C C . ARG A 1 80 ? -1.119 -18.842 -0.644 1.00 50.91 80 ARG A C 1
ATOM 628 O O . ARG A 1 80 ? -0.271 -19.069 -1.488 1.00 50.91 80 ARG A O 1
ATOM 635 N N . GLY A 1 81 ? -2.319 -18.364 -0.985 1.00 42.88 81 GLY A N 1
ATOM 636 C CA . GLY A 1 81 ? -2.666 -18.084 -2.380 1.00 42.88 81 GLY A CA 1
ATOM 637 C C . GLY A 1 81 ? -2.528 -19.318 -3.284 1.00 42.88 81 GLY A C 1
ATOM 638 O O . GLY A 1 81 ? -2.304 -19.169 -4.480 1.00 42.88 81 GLY A O 1
ATOM 639 N N . HIS A 1 82 ? -2.675 -20.525 -2.718 1.00 44.59 82 HIS A N 1
ATOM 640 C CA . HIS A 1 82 ? -2.358 -21.826 -3.333 1.00 44.59 82 HIS A CA 1
ATOM 641 C C . HIS A 1 82 ? -0.859 -22.173 -3.478 1.00 44.59 82 HIS A C 1
ATOM 643 O O . HIS A 1 82 ? -0.552 -23.197 -4.083 1.00 44.59 82 HIS A O 1
ATOM 649 N N . LEU A 1 83 ? 0.072 -21.406 -2.897 1.00 45.31 83 LEU A N 1
ATOM 650 C CA . LEU A 1 83 ? 1.483 -21.796 -2.780 1.00 45.31 83 LEU A CA 1
ATOM 651 C C . LEU A 1 83 ? 1.580 -23.098 -1.985 1.00 45.31 83 LEU A C 1
ATOM 653 O O . LEU A 1 83 ? 1.137 -23.187 -0.831 1.00 45.31 83 LEU A O 1
ATOM 657 N N . ARG A 1 84 ? 2.147 -24.131 -2.601 1.00 49.25 84 ARG A N 1
ATOM 658 C CA . ARG A 1 84 ? 2.419 -25.385 -1.906 1.00 49.25 84 ARG A CA 1
ATOM 659 C C . ARG A 1 84 ? 3.647 -25.172 -1.033 1.00 49.25 84 ARG A C 1
ATOM 661 O O . ARG A 1 84 ? 4.494 -24.333 -1.327 1.00 49.25 84 ARG A O 1
ATOM 668 N N . LYS A 1 85 ? 3.762 -25.929 0.059 1.00 50.41 85 LYS A N 1
ATOM 669 C CA . LYS A 1 85 ? 4.913 -25.815 0.969 1.00 50.41 85 LYS A CA 1
ATOM 670 C C . LYS A 1 85 ? 6.242 -26.041 0.228 1.00 50.41 85 LYS A C 1
ATOM 672 O O . LYS A 1 85 ? 7.244 -25.446 0.604 1.00 50.41 85 LYS A O 1
ATOM 677 N N . GLU A 1 86 ? 6.227 -26.854 -0.830 1.00 54.56 86 GLU A N 1
ATOM 678 C CA . GLU A 1 86 ? 7.370 -27.075 -1.720 1.00 54.56 86 GLU A CA 1
ATOM 679 C C . GLU A 1 86 ? 7.771 -25.871 -2.594 1.00 54.56 86 GLU A C 1
ATOM 681 O O . GLU A 1 86 ? 8.924 -25.811 -3.007 1.00 54.56 86 GLU A O 1
ATOM 686 N N . ASP A 1 87 ? 6.877 -24.907 -2.847 1.00 52.00 87 ASP A N 1
ATOM 687 C CA . ASP A 1 87 ? 7.149 -23.750 -3.717 1.00 52.00 87 ASP A CA 1
ATOM 688 C C . ASP A 1 87 ? 7.780 -22.574 -2.939 1.00 52.00 87 ASP A C 1
ATOM 690 O O . ASP A 1 87 ? 8.385 -21.678 -3.521 1.00 52.00 87 ASP A O 1
ATOM 694 N N . VAL A 1 88 ? 7.665 -22.569 -1.605 1.00 53.19 88 VAL A N 1
ATOM 695 C CA . VAL A 1 88 ? 8.116 -21.464 -0.741 1.00 53.19 88 VAL A CA 1
ATOM 696 C C . VAL A 1 88 ? 9.644 -21.263 -0.741 1.00 53.19 88 VAL A C 1
ATOM 698 O O . VAL A 1 88 ? 10.073 -20.111 -0.818 1.00 53.19 88 VAL A O 1
ATOM 701 N N . PRO A 1 89 ? 10.493 -22.317 -0.731 1.00 54.38 89 PRO A N 1
ATOM 702 C CA . PRO A 1 89 ? 11.946 -22.147 -0.835 1.00 54.38 89 PRO A CA 1
ATOM 703 C C . PRO A 1 89 ? 12.407 -21.448 -2.122 1.00 54.38 89 PRO A C 1
ATOM 705 O O . PRO A 1 89 ? 13.462 -20.821 -2.123 1.00 54.38 89 PRO A O 1
ATOM 708 N N . LEU A 1 90 ? 11.618 -21.508 -3.204 1.00 54.78 90 LEU A N 1
ATOM 709 C CA . LEU A 1 90 ? 11.940 -20.859 -4.483 1.00 54.78 90 LEU A CA 1
ATOM 710 C C . LEU A 1 90 ? 11.821 -19.329 -4.420 1.00 54.78 90 LEU A C 1
ATOM 712 O O . LEU A 1 90 ? 12.354 -18.633 -5.279 1.00 54.78 90 LEU A O 1
ATOM 716 N N . LEU A 1 91 ? 11.140 -18.797 -3.403 1.00 57.06 91 LEU A N 1
ATOM 717 C CA . LEU A 1 91 ? 10.967 -17.361 -3.200 1.00 57.06 91 LEU A CA 1
ATOM 718 C C . LEU A 1 91 ? 12.004 -16.770 -2.221 1.00 57.06 91 LEU A C 1
ATOM 720 O O . LEU A 1 91 ? 12.095 -15.547 -2.106 1.00 57.06 91 LEU A O 1
ATOM 724 N N . GLY A 1 92 ? 12.831 -17.611 -1.585 1.00 64.75 92 GLY A N 1
ATOM 725 C CA . GLY A 1 92 ? 13.933 -17.225 -0.696 1.00 64.75 92 GLY A CA 1
ATOM 726 C C . GLY A 1 92 ? 13.845 -17.857 0.698 1.00 64.75 92 GLY A C 1
ATOM 727 O O . GLY A 1 92 ? 12.754 -18.098 1.215 1.00 64.75 92 GLY A O 1
ATOM 728 N N . GLU A 1 93 ? 15.000 -18.106 1.328 1.00 68.75 93 GLU A N 1
ATOM 729 C CA . GLU A 1 93 ? 15.091 -18.794 2.631 1.00 68.75 93 GLU A CA 1
ATOM 730 C C . GLU A 1 93 ? 14.325 -18.065 3.749 1.00 68.75 93 GLU A C 1
ATOM 732 O O . GLU A 1 93 ? 13.570 -18.700 4.480 1.00 68.75 93 GLU A O 1
ATOM 737 N N . ALA A 1 94 ? 14.421 -16.732 3.827 1.00 66.94 94 ALA A N 1
ATOM 738 C CA . ALA A 1 94 ? 13.730 -15.936 4.850 1.00 66.94 94 ALA A CA 1
ATOM 739 C C . ALA A 1 94 ? 12.194 -16.061 4.777 1.00 66.94 94 ALA A C 1
ATOM 741 O O . ALA A 1 94 ? 11.511 -16.186 5.794 1.00 66.94 94 ALA A O 1
ATOM 742 N N . LEU A 1 95 ? 11.643 -16.089 3.561 1.00 68.62 95 LEU A N 1
ATOM 743 C CA . LEU A 1 95 ? 10.211 -16.271 3.334 1.00 68.62 95 LEU A CA 1
ATOM 744 C C . LEU A 1 95 ? 9.767 -17.704 3.671 1.00 68.62 95 LEU A C 1
ATOM 746 O O . LEU A 1 95 ? 8.686 -17.907 4.226 1.00 68.62 95 LEU A O 1
ATOM 750 N N . ALA A 1 96 ? 10.618 -18.696 3.388 1.00 68.50 96 ALA A N 1
ATOM 751 C CA . ALA A 1 96 ? 10.386 -20.087 3.762 1.00 68.50 96 ALA A CA 1
ATOM 752 C C . ALA A 1 96 ? 10.341 -20.295 5.278 1.00 68.50 96 ALA A C 1
ATOM 754 O O . ALA A 1 96 ? 9.479 -21.036 5.753 1.00 68.50 96 ALA A O 1
ATOM 755 N N . GLU A 1 97 ? 11.205 -19.620 6.034 1.00 73.56 97 GLU A N 1
ATOM 756 C CA . GLU A 1 97 ? 11.196 -19.666 7.497 1.00 73.56 97 GLU A CA 1
ATOM 757 C C . GLU A 1 97 ? 9.916 -19.061 8.080 1.00 73.56 97 GLU A C 1
ATOM 759 O O . GLU A 1 97 ? 9.229 -19.728 8.859 1.00 73.56 97 GLU A O 1
ATOM 764 N N . VAL A 1 98 ? 9.541 -17.853 7.643 1.00 77.19 98 VAL A N 1
ATOM 765 C CA . VAL A 1 98 ? 8.304 -17.183 8.077 1.00 77.19 98 VAL A CA 1
ATOM 766 C C . VAL A 1 98 ? 7.080 -18.044 7.768 1.00 77.19 98 VAL A C 1
ATOM 768 O O . VAL A 1 98 ? 6.264 -18.319 8.640 1.00 77.19 98 VAL A O 1
ATOM 771 N N . HIS A 1 99 ? 6.959 -18.564 6.548 1.00 71.12 99 HIS A N 1
ATOM 772 C CA . HIS A 1 99 ? 5.795 -19.372 6.167 1.00 71.12 99 HIS A CA 1
ATOM 773 C C . HIS A 1 99 ? 5.787 -20.781 6.784 1.00 71.12 99 HIS A C 1
ATOM 775 O O . HIS A 1 99 ? 4.742 -21.442 6.787 1.00 71.12 99 HIS A O 1
ATOM 781 N N . ALA A 1 100 ? 6.924 -21.270 7.288 1.00 71.38 100 ALA A N 1
ATOM 782 C CA . ALA A 1 100 ? 7.011 -22.525 8.030 1.00 71.38 100 ALA A CA 1
ATOM 783 C C . ALA A 1 100 ? 6.716 -22.359 9.528 1.00 71.38 100 ALA A C 1
ATOM 785 O O . ALA A 1 100 ? 6.432 -23.361 10.198 1.00 71.38 100 ALA A O 1
ATOM 786 N N . ALA A 1 101 ? 6.773 -21.132 10.049 1.00 78.25 101 ALA A N 1
ATOM 787 C CA . ALA A 1 101 ? 6.460 -20.837 11.435 1.00 78.25 101 ALA A CA 1
ATOM 788 C C . ALA A 1 101 ? 4.979 -21.091 11.752 1.00 78.25 101 ALA A C 1
ATOM 790 O O . ALA A 1 101 ? 4.101 -21.151 10.885 1.00 78.25 101 ALA A O 1
ATOM 791 N N . ARG A 1 102 ? 4.699 -21.286 13.042 1.00 77.94 102 ARG A N 1
ATOM 792 C CA . ARG A 1 102 ? 3.347 -21.530 13.540 1.00 77.94 102 ARG A CA 1
ATOM 793 C C . ARG A 1 102 ? 2.836 -20.269 14.216 1.00 77.94 102 ARG A C 1
ATOM 795 O O . ARG A 1 102 ? 3.390 -19.859 15.229 1.00 77.94 102 ARG A O 1
ATOM 802 N N . TYR A 1 103 ? 1.754 -19.720 13.681 1.00 82.19 103 TYR A N 1
ATOM 803 C CA . TYR A 1 103 ? 1.122 -18.513 14.198 1.00 82.19 103 TYR A CA 1
ATOM 804 C C . TYR A 1 103 ? -0.229 -18.826 14.817 1.00 82.19 103 TYR A C 1
ATOM 806 O O . TYR A 1 103 ? -0.928 -19.758 14.415 1.00 82.19 103 TYR A O 1
ATOM 814 N N . GLU A 1 104 ? -0.620 -18.011 15.785 1.00 84.56 104 GLU A N 1
ATOM 815 C CA . GLU A 1 104 ? -1.994 -18.003 16.259 1.00 84.56 104 GLU A CA 1
ATOM 816 C C . GLU A 1 104 ? -2.902 -17.313 15.237 1.00 84.56 104 GLU A C 1
ATOM 818 O O . GLU A 1 104 ? -2.515 -16.343 14.587 1.00 84.56 104 GLU A O 1
ATOM 823 N N . THR A 1 105 ? -4.1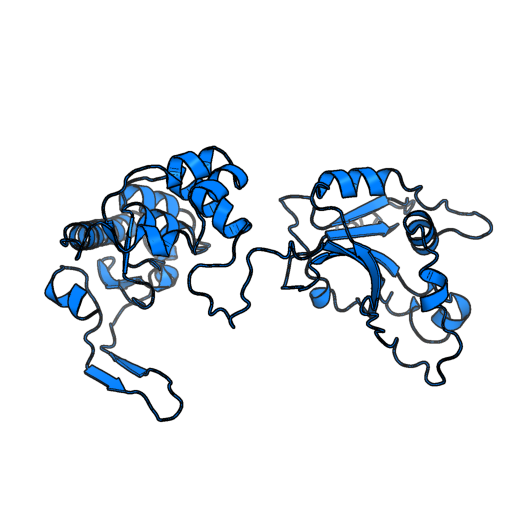35 -17.802 15.101 1.00 83.81 105 THR A N 1
ATOM 824 C CA . THR A 1 105 ? -5.150 -17.148 14.268 1.00 83.81 105 THR A CA 1
ATOM 825 C C . THR A 1 105 ? -5.851 -16.063 15.080 1.00 83.81 105 THR A C 1
ATOM 827 O O . THR A 1 105 ? -6.419 -16.346 16.136 1.00 83.81 105 THR A O 1
ATOM 830 N N . ARG A 1 106 ? -5.834 -14.823 14.591 1.00 88.56 106 ARG A N 1
ATOM 831 C CA . ARG A 1 106 ? -6.407 -13.639 15.244 1.00 88.56 106 ARG A CA 1
ATOM 832 C C . ARG A 1 106 ? -7.287 -12.870 14.254 1.00 88.56 106 ARG A C 1
ATOM 834 O O . ARG A 1 106 ? -7.040 -12.895 13.050 1.00 88.56 106 ARG A O 1
ATOM 841 N N . LEU A 1 107 ? -8.334 -12.205 14.745 1.00 88.75 107 LEU A N 1
ATOM 842 C CA . LEU A 1 107 ? -9.155 -11.341 13.895 1.00 88.75 107 LEU A CA 1
ATOM 843 C C . LEU A 1 107 ? -8.360 -10.070 13.560 1.00 88.75 107 LEU A C 1
ATOM 845 O O . LEU A 1 107 ? -7.890 -9.388 14.470 1.00 88.75 107 LEU A O 1
ATOM 849 N N . ALA A 1 108 ? -8.235 -9.761 12.272 1.00 90.69 108 ALA A N 1
ATOM 850 C CA . ALA A 1 108 ? -7.544 -8.586 11.752 1.00 90.69 108 ALA A CA 1
ATOM 851 C C . ALA A 1 108 ? -8.527 -7.707 10.958 1.00 90.69 108 ALA A C 1
ATOM 853 O O . ALA A 1 108 ? -9.462 -8.221 10.333 1.00 90.69 108 ALA A O 1
ATOM 854 N N . HIS A 1 109 ? -8.309 -6.392 10.979 1.00 92.94 109 HIS A N 1
ATOM 855 C CA . HIS A 1 109 ? -8.956 -5.456 10.063 1.00 92.94 109 HIS A CA 1
ATOM 856 C C . HIS A 1 109 ? -8.443 -5.664 8.633 1.00 92.94 109 HIS A C 1
ATOM 858 O O . HIS A 1 109 ? -9.220 -5.576 7.688 1.00 92.94 109 HIS A O 1
ATOM 864 N N . ALA A 1 110 ? -7.148 -5.975 8.493 1.00 88.69 110 ALA A N 1
ATOM 865 C CA . ALA A 1 110 ? -6.427 -6.224 7.238 1.00 88.69 110 ALA A CA 1
ATOM 866 C C . ALA A 1 110 ? -6.355 -5.051 6.239 1.00 88.69 110 ALA A C 1
ATOM 868 O O . ALA A 1 110 ? -5.649 -5.162 5.243 1.00 88.69 110 ALA A O 1
ATOM 869 N N . ASP A 1 111 ? -7.004 -3.924 6.533 1.00 89.44 111 ASP A N 1
ATOM 870 C CA . ASP A 1 111 ? -6.821 -2.642 5.835 1.00 89.44 111 ASP A CA 1
ATOM 871 C C . ASP A 1 111 ? -6.767 -1.457 6.821 1.00 89.44 111 ASP A C 1
ATOM 873 O O . ASP A 1 111 ? -7.505 -0.473 6.737 1.00 89.44 111 ASP A O 1
ATOM 877 N N . LEU A 1 112 ? -5.994 -1.606 7.900 1.00 90.69 112 LEU A N 1
ATOM 878 C CA . LEU A 1 112 ? -5.889 -0.562 8.918 1.00 90.69 112 LEU A CA 1
ATOM 879 C C . LEU A 1 112 ? -4.949 0.546 8.444 1.00 90.69 112 LEU A C 1
ATOM 881 O O . LEU A 1 112 ? -3.730 0.460 8.581 1.00 90.69 112 LEU A O 1
ATOM 885 N N . ALA A 1 113 ? -5.544 1.610 7.915 1.00 90.69 113 ALA A N 1
ATOM 886 C CA . ALA A 1 113 ? -4.837 2.774 7.403 1.00 90.69 113 ALA A CA 1
ATOM 887 C C . ALA A 1 113 ? -5.323 4.078 8.059 1.00 90.69 113 ALA A C 1
ATOM 889 O O . ALA A 1 113 ? -6.465 4.153 8.523 1.00 90.69 113 ALA A O 1
ATOM 890 N N . PRO A 1 114 ? -4.521 5.161 8.038 1.00 92.38 114 PRO A N 1
ATOM 891 C CA . PRO A 1 114 ? -4.922 6.450 8.608 1.00 92.38 114 PRO A CA 1
ATOM 892 C C . PRO A 1 114 ? -6.230 7.025 8.039 1.00 92.38 114 PRO A C 1
ATOM 894 O O . PRO A 1 114 ? -6.909 7.794 8.711 1.00 92.38 114 PRO A O 1
ATOM 897 N N . TYR A 1 115 ? -6.614 6.684 6.809 1.00 92.25 115 TYR A N 1
ATOM 898 C CA . TYR A 1 115 ? -7.881 7.135 6.222 1.00 92.25 115 TYR A CA 1
ATOM 899 C C . TYR A 1 115 ? -9.103 6.315 6.687 1.00 92.25 115 TYR A C 1
ATOM 901 O O . TYR A 1 115 ? -10.221 6.823 6.624 1.00 92.25 115 TYR A O 1
ATOM 909 N N . ASN A 1 116 ? -8.884 5.116 7.236 1.00 95.25 116 ASN A N 1
ATOM 910 C CA . ASN A 1 116 ? -9.914 4.229 7.791 1.00 95.25 116 ASN A CA 1
ATOM 911 C C . ASN A 1 116 ? -10.138 4.434 9.302 1.00 95.25 116 ASN A C 1
ATOM 913 O O . ASN A 1 116 ? -10.967 3.763 9.918 1.00 95.25 116 ASN A O 1
ATOM 917 N N . ILE A 1 117 ? -9.426 5.384 9.917 1.00 96.12 117 ILE A N 1
ATOM 918 C CA . ILE A 1 117 ? -9.535 5.716 11.341 1.00 96.12 117 ILE A CA 1
ATOM 919 C C . ILE A 1 117 ? -10.155 7.105 11.467 1.00 96.12 117 ILE A C 1
ATOM 921 O O . ILE A 1 117 ? -9.551 8.100 11.072 1.00 96.12 117 ILE A O 1
ATOM 925 N N . ILE A 1 118 ? -11.349 7.189 12.047 1.00 97.81 118 ILE A N 1
ATOM 926 C CA . ILE A 1 118 ? -12.029 8.459 12.303 1.00 97.81 118 ILE A CA 1
ATOM 927 C C . ILE A 1 118 ? -11.703 8.916 13.720 1.00 97.81 118 ILE A C 1
ATOM 929 O O . ILE A 1 118 ? -11.948 8.194 14.693 1.00 97.81 118 ILE A O 1
ATOM 933 N N . VAL A 1 119 ? -11.186 10.138 13.839 1.00 98.00 119 VAL A N 1
ATOM 934 C CA . VAL A 1 119 ? -10.822 10.756 15.114 1.00 98.00 119 VAL A CA 1
ATOM 935 C C . VAL A 1 119 ? -11.676 11.978 15.427 1.00 98.00 119 VAL A C 1
ATOM 937 O O . VAL A 1 119 ? -12.145 12.700 14.546 1.00 98.00 119 VAL A O 1
ATOM 940 N N . ARG A 1 120 ? -11.878 12.220 16.721 1.00 97.25 120 ARG A N 1
ATOM 941 C CA . ARG A 1 120 ? -12.474 13.448 17.257 1.00 97.25 120 ARG A CA 1
ATOM 942 C C . ARG A 1 120 ? -11.868 13.710 18.627 1.00 97.25 120 ARG A C 1
ATOM 944 O O . ARG A 1 120 ? -11.748 12.781 19.418 1.00 97.25 120 ARG A O 1
ATOM 951 N N . ASP A 1 121 ? -11.447 14.946 18.883 1.00 95.19 121 ASP A N 1
ATOM 952 C CA . ASP A 1 121 ? -10.811 15.345 20.148 1.00 95.19 121 ASP A CA 1
ATOM 953 C C . ASP A 1 121 ? -9.617 14.448 20.545 1.00 95.19 121 ASP A C 1
ATOM 955 O O . ASP A 1 121 ? -9.428 14.119 21.712 1.00 95.19 121 ASP A O 1
ATOM 959 N N . ALA A 1 122 ? -8.813 14.031 19.555 1.00 95.12 122 ALA A N 1
ATOM 960 C CA . ALA A 1 122 ? -7.679 13.109 19.714 1.00 95.12 122 ALA A CA 1
ATOM 961 C C . ALA A 1 122 ? -8.035 11.721 20.292 1.00 95.12 122 ALA A C 1
ATOM 963 O O . ALA A 1 122 ? -7.200 11.066 20.916 1.00 95.12 122 ALA A O 1
ATOM 964 N N . ARG A 1 123 ? -9.271 11.266 20.065 1.00 97.25 123 ARG A N 1
ATOM 965 C CA . ARG A 1 123 ? -9.764 9.926 20.405 1.00 97.25 123 ARG A CA 1
ATOM 966 C C . ARG A 1 123 ? -10.230 9.209 19.148 1.00 97.25 123 ARG A C 1
ATOM 968 O O . ARG A 1 123 ? -10.764 9.852 18.238 1.00 97.25 123 ARG A O 1
ATOM 975 N N . VAL A 1 124 ? -10.069 7.890 19.110 1.00 97.75 124 VAL A N 1
ATOM 976 C CA . VAL A 1 124 ? -10.648 7.067 18.037 1.00 97.75 124 VAL A CA 1
ATOM 977 C C . VAL A 1 124 ? -12.155 6.980 18.262 1.00 97.75 124 VAL A C 1
ATOM 979 O O . VAL A 1 124 ? -12.608 6.533 19.312 1.00 97.75 124 VAL A O 1
ATOM 982 N N . VAL A 1 125 ? -12.945 7.433 17.286 1.00 97.88 125 VAL A N 1
ATOM 983 C CA . VAL A 1 125 ? -14.417 7.394 17.357 1.00 97.88 125 VAL A CA 1
ATOM 984 C C . VAL A 1 125 ? -15.046 6.425 16.369 1.00 97.88 125 VAL A C 1
ATOM 986 O O . VAL A 1 125 ? -16.211 6.083 16.551 1.00 97.88 125 VAL A O 1
ATOM 989 N N . ALA A 1 126 ? -14.304 5.978 15.354 1.00 97.56 126 ALA A N 1
ATOM 990 C CA . ALA A 1 126 ? -14.655 4.814 14.548 1.00 97.56 126 ALA A CA 1
ATOM 991 C C . ALA A 1 126 ? -13.444 4.255 13.797 1.00 97.56 126 ALA A C 1
ATOM 993 O O . ALA A 1 126 ? -12.558 5.005 13.389 1.00 97.56 126 ALA A O 1
ATOM 994 N N . VAL A 1 127 ? -13.470 2.949 13.556 1.00 97.06 127 VAL A N 1
ATOM 995 C CA . VAL A 1 127 ? -12.685 2.268 12.524 1.00 97.06 127 VAL A CA 1
ATOM 996 C C . VAL A 1 127 ? -13.660 1.814 11.438 1.00 97.06 127 VAL A C 1
ATOM 998 O O . VAL A 1 127 ? -14.686 1.194 11.744 1.00 97.06 127 VAL A O 1
ATOM 1001 N N . ILE A 1 128 ? -13.376 2.163 10.187 1.00 94.25 128 ILE A N 1
ATOM 1002 C CA . ILE A 1 128 ? -14.243 1.924 9.025 1.00 94.25 128 ILE A CA 1
ATOM 1003 C C . ILE A 1 128 ? -13.530 1.072 7.970 1.00 94.25 128 ILE A C 1
ATOM 1005 O O . ILE A 1 128 ? -12.342 0.828 8.083 1.00 94.25 128 ILE A O 1
ATOM 1009 N N . ASP A 1 129 ? -14.278 0.659 6.947 1.00 91.12 129 ASP A N 1
ATOM 1010 C CA . ASP A 1 129 ? -13.787 -0.140 5.816 1.00 91.12 129 ASP A CA 1
ATOM 1011 C C . ASP A 1 129 ? -13.287 -1.553 6.172 1.00 91.12 129 ASP A C 1
ATOM 1013 O O . ASP A 1 129 ? -12.174 -1.984 5.892 1.00 91.12 129 ASP A O 1
ATOM 1017 N N . TRP A 1 130 ? -14.180 -2.329 6.786 1.00 90.44 130 TRP A N 1
ATOM 1018 C CA . TRP A 1 130 ? -13.916 -3.704 7.219 1.00 90.44 130 TRP A CA 1
ATOM 1019 C C . TRP A 1 130 ? -14.040 -4.741 6.089 1.00 90.44 130 TRP A C 1
ATOM 1021 O O . TRP A 1 130 ? -14.279 -5.916 6.376 1.00 90.44 130 TRP A O 1
ATOM 1031 N N . ALA A 1 131 ? -13.973 -4.336 4.819 1.00 84.38 131 ALA A N 1
ATOM 1032 C CA . ALA A 1 131 ? -14.216 -5.229 3.683 1.00 84.38 131 ALA A CA 1
ATOM 1033 C C . ALA A 1 131 ? -13.182 -6.366 3.596 1.00 84.38 131 ALA A C 1
ATOM 1035 O O . ALA A 1 131 ? -13.527 -7.482 3.208 1.00 84.38 131 ALA A O 1
ATOM 1036 N N . PHE A 1 132 ? -11.947 -6.102 4.031 1.00 82.25 132 PHE A N 1
ATOM 1037 C CA . PHE A 1 132 ? -10.849 -7.072 4.059 1.00 82.25 132 PHE A CA 1
ATOM 1038 C C . PHE A 1 132 ? -10.724 -7.829 5.387 1.00 82.25 132 PHE A C 1
ATOM 1040 O O . PHE A 1 132 ? -9.889 -8.728 5.521 1.00 82.25 132 PHE A O 1
ATOM 1047 N N . ALA A 1 133 ? -11.558 -7.502 6.375 1.00 86.25 133 ALA A N 1
ATOM 1048 C CA . ALA A 1 133 ? -11.437 -8.066 7.707 1.00 86.25 133 ALA A CA 1
ATOM 1049 C C . ALA A 1 133 ? -11.706 -9.574 7.731 1.00 86.25 133 ALA A C 1
ATOM 1051 O O . ALA A 1 133 ? -12.568 -10.102 7.027 1.00 86.25 133 ALA A O 1
ATOM 1052 N N . GLY A 1 134 ? -10.995 -10.276 8.605 1.00 84.19 134 GLY A N 1
ATOM 1053 C CA . GLY A 1 134 ? -10.986 -11.733 8.607 1.00 84.19 134 GLY A CA 1
ATOM 1054 C C . GLY A 1 134 ? -10.097 -12.313 9.694 1.00 84.19 134 GLY A C 1
ATOM 1055 O O . GLY A 1 134 ? -9.515 -11.591 10.500 1.00 84.19 134 GLY A O 1
ATOM 1056 N N . TRP A 1 135 ? -10.031 -13.638 9.738 1.00 82.75 135 TRP A N 1
ATOM 1057 C CA . TRP A 1 135 ? -9.198 -14.378 10.679 1.00 82.75 135 TRP A CA 1
ATOM 1058 C C . TRP A 1 135 ? -7.883 -14.737 10.001 1.00 82.75 135 TRP A C 1
ATOM 1060 O O . TRP A 1 135 ? -7.880 -15.554 9.087 1.00 82.75 135 TRP A O 1
ATOM 1070 N N . TYR A 1 136 ? -6.793 -14.129 10.456 1.00 82.19 136 TYR A N 1
ATOM 1071 C CA . TYR A 1 136 ? -5.473 -14.191 9.830 1.00 82.19 136 TYR A CA 1
ATOM 1072 C C . TYR A 1 136 ? -4.408 -14.644 10.842 1.00 82.19 136 TYR A C 1
ATOM 1074 O O . TYR A 1 136 ? -4.683 -14.642 12.046 1.00 82.19 136 TYR A O 1
ATOM 1082 N N . PRO A 1 137 ? -3.186 -15.017 10.410 1.00 84.19 137 PRO A N 1
ATOM 1083 C CA . PRO A 1 137 ? -2.050 -15.131 11.305 1.00 84.19 137 PRO A CA 1
ATOM 1084 C C . PRO A 1 137 ? -1.893 -13.852 12.113 1.00 84.19 137 PRO A C 1
ATOM 1086 O O . PRO A 1 137 ? -2.142 -12.750 11.625 1.00 84.19 137 PRO A O 1
ATOM 1089 N N . GLU A 1 138 ? -1.456 -13.991 13.352 1.00 88.25 138 GLU A N 1
ATOM 1090 C CA . GLU A 1 138 ? -1.372 -12.871 14.277 1.00 88.25 138 GLU A CA 1
ATOM 1091 C C . GLU A 1 138 ? -0.464 -11.711 13.829 1.00 88.25 138 GLU A C 1
ATOM 1093 O O . GLU A 1 138 ? -0.631 -10.603 14.343 1.00 88.25 138 GLU A O 1
ATOM 1098 N N . TYR A 1 139 ? 0.437 -11.928 12.866 1.00 89.44 139 TYR A N 1
ATOM 1099 C CA . TYR A 1 139 ? 1.275 -10.883 12.268 1.00 89.44 139 TYR A CA 1
ATOM 1100 C C . TYR A 1 139 ? 0.565 -10.037 11.200 1.00 89.44 139 TYR A C 1
ATOM 1102 O O . TYR A 1 139 ? 1.038 -8.958 10.853 1.00 89.44 139 TYR A O 1
ATOM 1110 N N . TRP A 1 140 ? -0.572 -10.496 10.669 1.00 88.88 140 TRP A N 1
ATOM 1111 C CA . TRP A 1 140 ? -1.173 -9.946 9.448 1.00 88.88 140 TRP A CA 1
ATOM 1112 C C . TRP A 1 140 ? -1.619 -8.488 9.574 1.00 88.88 140 TRP A C 1
ATOM 1114 O O . TRP A 1 140 ? -1.458 -7.696 8.651 1.00 88.88 140 TRP A O 1
ATOM 1124 N N . GLU A 1 141 ? -2.158 -8.110 10.733 1.00 90.94 141 GLU A N 1
ATOM 1125 C CA . GLU A 1 141 ? -2.555 -6.723 10.993 1.00 90.94 141 GLU A CA 1
ATOM 1126 C C . GLU A 1 141 ? -1.344 -5.779 10.959 1.00 90.94 141 GLU A C 1
ATOM 1128 O O . GLU A 1 141 ? -1.430 -4.679 10.419 1.00 90.94 141 GLU A O 1
ATOM 1133 N N . TYR A 1 142 ? -0.206 -6.230 11.500 1.00 92.31 142 TYR A N 1
ATOM 1134 C CA . TYR A 1 142 ? 1.041 -5.469 11.500 1.00 92.31 142 TYR A CA 1
ATOM 1135 C C . TYR A 1 142 ? 1.552 -5.274 10.076 1.00 92.31 142 TYR A C 1
ATOM 1137 O O . TYR A 1 142 ? 1.763 -4.139 9.655 1.00 92.31 142 TYR A O 1
ATOM 1145 N N . THR A 1 143 ? 1.657 -6.346 9.291 1.00 89.50 143 THR A N 1
ATOM 1146 C CA . THR A 1 143 ? 2.182 -6.239 7.926 1.00 89.50 143 THR A CA 1
ATOM 1147 C C . THR A 1 143 ? 1.275 -5.398 7.028 1.00 89.50 143 THR A C 1
ATOM 1149 O O . THR A 1 143 ? 1.761 -4.507 6.336 1.00 89.50 143 THR A O 1
ATOM 1152 N N . LYS A 1 144 ? -0.052 -5.566 7.096 1.00 87.06 144 LYS A N 1
ATOM 1153 C CA . LYS A 1 144 ? -0.987 -4.751 6.297 1.00 87.06 144 LYS A CA 1
ATOM 1154 C C . LYS A 1 144 ? -1.068 -3.287 6.732 1.00 87.06 144 LYS A C 1
ATOM 1156 O O . LYS A 1 144 ? -1.225 -2.421 5.874 1.00 87.06 144 LYS A O 1
ATOM 1161 N N . ALA A 1 145 ? -0.865 -2.966 8.009 1.00 89.38 145 ALA A N 1
ATOM 1162 C CA . ALA A 1 145 ? -0.766 -1.569 8.442 1.00 89.38 145 ALA A CA 1
ATOM 1163 C C . ALA A 1 145 ? 0.477 -0.846 7.871 1.00 89.38 145 ALA A C 1
ATOM 1165 O O . ALA A 1 145 ? 0.462 0.379 7.723 1.00 89.38 145 ALA A O 1
ATOM 1166 N N . HIS A 1 146 ? 1.529 -1.596 7.513 1.00 87.62 146 HIS A N 1
ATOM 1167 C CA . HIS A 1 146 ? 2.723 -1.102 6.815 1.00 87.62 146 HIS A CA 1
ATOM 1168 C C . HIS A 1 146 ? 2.598 -1.093 5.280 1.00 87.62 146 HIS A C 1
ATOM 1170 O O . HIS A 1 146 ? 3.428 -0.473 4.617 1.00 87.62 146 HIS A O 1
ATOM 1176 N N . TYR A 1 147 ? 1.584 -1.757 4.714 1.00 80.00 147 TYR A N 1
ATOM 1177 C CA . TYR A 1 147 ? 1.348 -1.812 3.267 1.00 80.00 147 TYR A CA 1
ATOM 1178 C C . TYR A 1 147 ? 0.890 -0.464 2.698 1.00 80.00 147 TYR A C 1
ATOM 1180 O O . TYR A 1 147 ? 1.315 -0.023 1.632 1.00 80.00 147 TYR A O 1
ATOM 1188 N N . ASN A 1 148 ? 0.009 0.210 3.432 1.00 69.19 148 ASN A N 1
ATOM 1189 C CA . ASN A 1 148 ? -0.615 1.446 2.994 1.00 69.19 148 ASN A CA 1
ATOM 1190 C C . ASN A 1 148 ? 0.371 2.625 3.055 1.00 69.19 148 ASN A C 1
ATOM 1192 O O . ASN A 1 148 ? 0.800 3.031 4.136 1.00 69.19 148 ASN A O 1
ATOM 1196 N N . TYR A 1 149 ? 0.690 3.225 1.902 1.00 63.53 149 TYR A N 1
ATOM 1197 C CA . TYR A 1 149 ? 1.542 4.416 1.849 1.00 63.53 149 TYR A CA 1
ATOM 1198 C C . TYR A 1 149 ? 0.886 5.596 2.577 1.00 63.53 149 TYR A C 1
ATOM 1200 O O . TYR A 1 149 ? -0.202 6.054 2.214 1.00 63.53 149 TYR A O 1
ATOM 1208 N N . PHE A 1 150 ? 1.589 6.144 3.569 1.00 67.56 150 PHE A N 1
ATOM 1209 C CA . PHE A 1 150 ? 1.191 7.363 4.257 1.00 67.56 150 PHE A CA 1
ATOM 1210 C C . PHE A 1 150 ? 2.324 8.401 4.213 1.00 67.56 150 PHE A C 1
ATOM 1212 O O . PHE A 1 150 ? 3.390 8.174 4.779 1.00 67.56 150 PHE A O 1
ATOM 1219 N N . PRO A 1 151 ? 2.117 9.578 3.593 1.00 54.25 151 PRO A N 1
ATOM 1220 C CA . PRO A 1 151 ? 3.173 10.584 3.441 1.00 54.25 151 PRO A CA 1
ATOM 1221 C C . PRO A 1 151 ? 3.547 11.299 4.754 1.00 54.25 151 PRO A C 1
ATOM 1223 O O . PRO A 1 151 ? 4.501 12.082 4.792 1.00 54.25 151 PRO A O 1
ATOM 1226 N N . GLY A 1 152 ? 2.803 11.084 5.844 1.00 61.22 152 GLY A N 1
ATOM 1227 C CA . GLY A 1 152 ? 3.111 11.675 7.141 1.00 61.22 152 GLY A CA 1
ATOM 1228 C C . GLY A 1 152 ? 4.190 10.887 7.884 1.00 61.22 152 GLY A C 1
ATOM 1229 O O . GLY A 1 152 ? 3.983 9.743 8.272 1.00 61.22 152 GLY A O 1
ATOM 1230 N N . LYS A 1 153 ? 5.330 11.533 8.156 1.00 67.44 153 LYS A N 1
ATOM 1231 C CA . LYS A 1 153 ? 6.426 10.933 8.934 1.00 67.44 153 LYS A CA 1
ATOM 1232 C C . LYS A 1 153 ? 5.934 10.415 10.292 1.00 67.44 153 LYS A C 1
ATOM 1234 O O . LYS A 1 153 ? 5.274 11.152 11.031 1.00 67.44 153 LYS A O 1
ATOM 1239 N N . GLY A 1 154 ? 6.337 9.193 10.640 1.00 79.12 154 GLY A N 1
ATOM 1240 C CA . GLY A 1 154 ? 6.206 8.629 11.984 1.00 79.12 154 GLY A CA 1
ATOM 1241 C C . GLY A 1 154 ? 5.061 7.639 12.176 1.00 79.12 154 GLY A C 1
ATOM 1242 O O . GLY A 1 154 ? 4.935 7.120 13.280 1.00 79.12 154 GLY A O 1
ATOM 1243 N N . TRP A 1 155 ? 4.250 7.350 11.156 1.00 86.06 155 TRP A N 1
ATOM 1244 C CA . TRP A 1 155 ? 3.207 6.317 11.230 1.00 86.06 155 TRP A CA 1
ATOM 1245 C C . TRP A 1 155 ? 3.768 4.969 11.698 1.00 86.06 155 TRP A C 1
ATOM 1247 O O . TRP A 1 155 ? 3.268 4.392 12.661 1.00 86.06 155 TRP A O 1
ATOM 1257 N N . GLU A 1 156 ? 4.889 4.550 11.118 1.00 86.06 156 GLU A N 1
ATOM 1258 C CA . GLU A 1 156 ? 5.604 3.313 11.438 1.00 86.06 156 GLU A CA 1
ATOM 1259 C C . GLU A 1 156 ? 6.060 3.289 12.903 1.00 86.06 156 GLU A C 1
ATOM 1261 O O . GLU A 1 156 ? 5.909 2.287 13.600 1.00 86.06 156 GLU A O 1
ATOM 1266 N N . HIS A 1 157 ? 6.555 4.427 13.405 1.00 87.88 157 HIS A N 1
ATOM 1267 C CA . HIS A 1 157 ? 6.966 4.571 14.803 1.00 87.88 157 HIS A CA 1
ATOM 1268 C C . HIS A 1 157 ? 5.795 4.351 15.771 1.00 87.88 157 HIS A C 1
ATOM 1270 O O . HIS A 1 157 ? 5.967 3.757 16.836 1.00 87.88 157 HIS A O 1
ATOM 1276 N N . TYR A 1 158 ? 4.604 4.834 15.421 1.00 89.81 158 TYR A N 1
ATOM 1277 C CA . TYR A 1 158 ? 3.424 4.643 16.251 1.00 89.81 158 TYR A CA 1
ATOM 1278 C C . TYR A 1 158 ? 2.821 3.237 16.113 1.00 89.81 158 TYR A C 1
ATOM 1280 O O . TYR A 1 158 ? 2.376 2.680 17.119 1.00 89.81 158 TYR A O 1
ATOM 1288 N N . LEU A 1 159 ? 2.862 2.629 14.921 1.00 89.25 159 LEU A N 1
ATOM 1289 C CA . LEU A 1 159 ? 2.467 1.231 14.721 1.00 89.25 159 LEU A CA 1
ATOM 1290 C C . LEU A 1 159 ? 3.289 0.285 15.593 1.00 89.25 159 LEU A C 1
ATOM 1292 O O . LEU A 1 159 ? 2.706 -0.512 16.324 1.00 89.25 159 LEU A O 1
ATOM 1296 N N . ALA A 1 160 ? 4.615 0.450 15.617 1.00 86.81 160 ALA A N 1
ATOM 1297 C CA . ALA A 1 160 ? 5.517 -0.350 16.449 1.00 86.81 160 ALA A CA 1
ATOM 1298 C C . ALA A 1 160 ? 5.219 -0.256 17.961 1.00 86.81 160 ALA A C 1
ATOM 1300 O O . ALA A 1 160 ? 5.660 -1.097 18.741 1.00 86.81 160 ALA A O 1
ATOM 1301 N N . ARG A 1 161 ? 4.474 0.770 18.398 1.00 86.25 161 ARG A N 1
ATOM 1302 C CA . ARG A 1 161 ? 4.027 0.938 19.790 1.00 86.25 161 ARG A CA 1
ATOM 1303 C C . ARG A 1 161 ? 2.631 0.373 20.048 1.00 86.25 161 ARG A C 1
ATOM 1305 O O . ARG A 1 161 ? 2.333 0.006 21.184 1.00 86.25 161 ARG A O 1
ATOM 1312 N N . ALA A 1 162 ? 1.765 0.364 19.037 1.00 88.75 162 ALA A N 1
ATOM 1313 C CA . ALA A 1 162 ? 0.380 -0.080 19.165 1.00 88.75 162 ALA A CA 1
ATOM 1314 C C . ALA A 1 162 ? 0.202 -1.579 18.881 1.00 88.75 162 ALA A C 1
ATOM 1316 O O . ALA A 1 162 ? -0.667 -2.213 19.480 1.00 88.75 162 ALA A O 1
ATOM 1317 N N . LEU A 1 163 ? 1.037 -2.140 18.008 1.00 90.75 163 LEU A N 1
ATOM 1318 C CA . LEU A 1 163 ? 0.978 -3.519 17.538 1.00 90.75 163 LEU A CA 1
ATOM 1319 C C . LEU A 1 163 ? 2.185 -4.326 18.032 1.00 90.75 163 LEU A C 1
ATOM 1321 O O . LEU A 1 163 ? 3.270 -3.763 18.190 1.00 90.75 163 LEU A O 1
ATOM 1325 N N . PRO A 1 164 ? 2.036 -5.646 18.253 1.00 91.19 164 PRO A N 1
ATOM 1326 C CA . PRO A 1 164 ? 3.191 -6.522 18.388 1.00 91.19 164 PRO A CA 1
ATOM 1327 C C . PRO A 1 164 ? 4.047 -6.463 17.118 1.00 91.19 164 PRO A C 1
ATOM 1329 O O . PRO A 1 164 ? 3.524 -6.369 16.009 1.00 91.19 164 PRO A O 1
ATOM 1332 N N . CYS A 1 165 ? 5.361 -6.485 17.309 1.00 90.62 165 CYS A N 1
ATOM 1333 C CA . CYS A 1 165 ? 6.343 -6.307 16.249 1.00 90.62 165 CYS A CA 1
ATOM 1334 C C . CYS A 1 165 ? 6.596 -7.631 15.512 1.00 90.62 165 CYS A C 1
ATOM 1336 O O . CYS A 1 165 ? 6.905 -8.630 16.162 1.00 90.62 165 CYS A O 1
ATOM 1338 N N . TYR A 1 166 ? 6.491 -7.614 14.181 1.00 90.94 166 TYR A N 1
ATOM 1339 C CA . TYR A 1 166 ? 6.694 -8.766 13.294 1.00 90.94 166 TYR A CA 1
ATOM 1340 C C . TYR A 1 166 ? 7.529 -8.350 12.067 1.00 90.94 166 TYR A C 1
ATOM 1342 O O . TYR A 1 166 ? 7.069 -8.402 10.929 1.00 90.94 166 TYR A O 1
ATOM 1350 N N . GLU A 1 167 ? 8.738 -7.827 12.300 1.00 89.62 167 GLU A N 1
ATOM 1351 C CA . GLU A 1 167 ? 9.610 -7.286 11.235 1.00 89.62 167 GLU A CA 1
ATOM 1352 C C . GLU A 1 167 ? 10.074 -8.358 10.240 1.00 89.62 167 GLU A C 1
ATOM 1354 O O . GLU A 1 167 ? 10.170 -8.082 9.048 1.00 89.62 167 GLU A O 1
ATOM 1359 N N . ALA A 1 168 ? 10.322 -9.591 10.698 1.00 87.38 168 ALA A N 1
ATOM 1360 C CA . ALA A 1 168 ? 10.695 -10.691 9.806 1.00 87.38 168 ALA A CA 1
ATOM 1361 C C . ALA A 1 168 ? 9.541 -11.044 8.854 1.00 87.38 168 ALA A C 1
ATOM 1363 O O . ALA A 1 168 ? 9.744 -11.222 7.655 1.00 87.38 168 ALA A O 1
ATOM 1364 N N . GLU A 1 169 ? 8.315 -11.083 9.378 1.00 88.69 169 GLU A N 1
ATOM 1365 C CA . GLU A 1 169 ? 7.098 -11.300 8.601 1.00 88.69 169 GLU A CA 1
ATOM 1366 C C . GLU A 1 169 ? 6.793 -10.130 7.669 1.00 88.69 169 GLU A C 1
ATOM 1368 O O . GLU A 1 169 ? 6.328 -10.343 6.553 1.00 88.69 169 GLU A O 1
ATOM 1373 N N . LEU A 1 170 ? 7.059 -8.896 8.103 1.00 87.81 170 LEU A N 1
ATOM 1374 C CA . LEU A 1 170 ? 6.919 -7.709 7.266 1.00 87.81 170 LEU A CA 1
ATOM 1375 C C . LEU A 1 170 ? 7.884 -7.746 6.083 1.00 87.81 170 LEU A C 1
ATOM 1377 O O . LEU A 1 170 ? 7.475 -7.450 4.965 1.00 87.81 170 LEU A O 1
ATOM 1381 N N . GLU A 1 171 ? 9.134 -8.137 6.306 1.00 85.44 171 GLU A N 1
ATOM 1382 C CA . GLU A 1 171 ? 10.109 -8.278 5.228 1.00 85.44 171 GLU A CA 1
ATOM 1383 C C . GLU A 1 171 ? 9.716 -9.391 4.248 1.00 85.44 171 GLU A C 1
ATOM 1385 O O . GLU A 1 171 ? 9.735 -9.195 3.033 1.00 85.44 171 GLU A O 1
ATOM 1390 N N . ALA A 1 172 ? 9.257 -10.530 4.768 1.00 82.06 172 ALA A N 1
ATOM 1391 C CA . ALA A 1 172 ? 8.702 -11.610 3.959 1.00 82.06 172 ALA A CA 1
ATOM 1392 C C . ALA A 1 172 ? 7.493 -11.151 3.121 1.00 82.06 172 ALA A C 1
ATOM 1394 O O . ALA A 1 172 ? 7.415 -11.436 1.927 1.00 82.06 172 ALA A O 1
ATOM 1395 N N . GLU A 1 173 ? 6.569 -10.397 3.716 1.00 80.56 173 GLU A N 1
ATOM 1396 C CA . GLU A 1 173 ? 5.416 -9.837 3.013 1.00 80.56 173 GLU A CA 1
ATOM 1397 C C . GLU A 1 173 ? 5.822 -8.807 1.953 1.00 80.56 173 GLU A C 1
ATOM 1399 O O . GLU A 1 173 ? 5.255 -8.836 0.868 1.00 80.56 173 GLU A O 1
ATOM 1404 N N . ARG A 1 174 ? 6.829 -7.955 2.192 1.00 80.06 174 ARG A N 1
ATOM 1405 C CA . ARG A 1 174 ? 7.346 -7.022 1.171 1.00 80.06 174 ARG A CA 1
ATOM 1406 C C . ARG A 1 174 ? 7.864 -7.752 -0.063 1.00 80.06 174 ARG A C 1
ATOM 1408 O O . ARG A 1 174 ? 7.507 -7.374 -1.176 1.00 80.06 174 ARG A O 1
ATOM 1415 N N . ILE A 1 175 ? 8.609 -8.841 0.135 1.00 73.62 175 ILE A N 1
ATOM 1416 C CA . ILE A 1 175 ? 9.053 -9.713 -0.962 1.00 73.62 175 ILE A CA 1
ATOM 1417 C C . ILE A 1 175 ? 7.842 -10.242 -1.743 1.00 73.62 175 ILE A C 1
ATOM 1419 O O . ILE A 1 175 ? 7.865 -10.279 -2.973 1.00 73.62 175 ILE A O 1
ATOM 1423 N N . LEU A 1 176 ? 6.768 -10.640 -1.052 1.00 69.56 176 LEU A N 1
ATOM 1424 C CA . LEU A 1 176 ? 5.539 -11.085 -1.710 1.00 69.56 176 LEU A CA 1
ATOM 1425 C C . LEU A 1 176 ? 4.824 -9.946 -2.440 1.00 69.56 176 LEU A C 1
ATOM 1427 O O . LEU A 1 176 ? 4.329 -10.182 -3.532 1.00 69.56 176 LEU A O 1
ATOM 1431 N N . TRP A 1 177 ? 4.771 -8.733 -1.891 1.00 73.25 177 TRP A N 1
ATOM 1432 C CA . TRP A 1 177 ? 4.113 -7.588 -2.531 1.00 73.25 177 TRP A CA 1
ATOM 1433 C C . TRP A 1 177 ? 4.831 -7.139 -3.807 1.00 73.25 177 TRP A C 1
ATOM 1435 O O . TRP A 1 177 ? 4.187 -6.669 -4.740 1.00 73.25 177 TRP A O 1
ATOM 1445 N N . GLU A 1 178 ? 6.152 -7.311 -3.867 1.00 66.56 178 GLU A N 1
ATOM 1446 C CA . GLU A 1 178 ? 6.941 -7.061 -5.076 1.00 66.56 178 GLU A CA 1
ATOM 1447 C C . GLU A 1 178 ? 6.777 -8.168 -6.125 1.00 66.56 178 GLU A C 1
ATOM 1449 O O . GLU A 1 178 ? 6.818 -7.900 -7.325 1.00 66.56 178 GLU A O 1
ATOM 1454 N N . ARG A 1 179 ? 6.614 -9.423 -5.685 1.00 59.56 179 ARG A N 1
ATOM 1455 C CA . ARG A 1 179 ? 6.680 -10.604 -6.564 1.00 59.56 179 ARG A CA 1
ATOM 1456 C C . ARG A 1 179 ? 5.327 -11.204 -6.930 1.00 59.56 179 ARG A C 1
ATOM 1458 O O . ARG A 1 179 ? 5.251 -11.966 -7.892 1.00 59.56 179 ARG A O 1
ATOM 1465 N N . LEU A 1 180 ? 4.271 -10.911 -6.176 1.00 52.91 180 LEU A N 1
ATOM 1466 C CA . LEU A 1 180 ? 2.925 -11.445 -6.363 1.00 52.91 180 LEU A CA 1
ATOM 1467 C C . LEU A 1 180 ? 1.889 -10.310 -6.356 1.00 52.91 180 LEU A C 1
ATOM 1469 O O . LEU A 1 180 ? 2.006 -9.366 -5.577 1.00 52.91 180 LEU A O 1
ATOM 1473 N N . PRO A 1 181 ? 0.832 -10.407 -7.182 1.00 47.75 181 PRO A N 1
ATOM 1474 C CA . PRO A 1 181 ? -0.275 -9.461 -7.129 1.00 47.75 181 PRO A CA 1
ATOM 1475 C C . PRO A 1 181 ? -1.006 -9.535 -5.779 1.00 47.75 181 PRO A C 1
ATOM 1477 O O . PRO A 1 181 ? -1.035 -10.584 -5.131 1.00 47.75 181 PRO A O 1
ATOM 1480 N N . GLU A 1 182 ? -1.625 -8.423 -5.381 1.00 48.09 182 GLU A N 1
ATOM 1481 C CA . GLU A 1 182 ? -2.288 -8.275 -4.082 1.00 48.09 182 GLU A CA 1
ATOM 1482 C C . GLU A 1 182 ? -3.308 -9.398 -3.778 1.00 48.09 182 GLU A C 1
ATOM 1484 O O . GLU A 1 182 ? -4.102 -9.800 -4.639 1.00 48.09 182 GLU A O 1
ATOM 1489 N N . PRO A 1 183 ? -3.374 -9.884 -2.526 1.00 40.94 183 PRO A N 1
ATOM 1490 C CA . PRO A 1 183 ? -4.454 -10.760 -2.091 1.00 40.94 183 PRO A CA 1
ATOM 1491 C C . PRO A 1 183 ? -5.816 -10.060 -2.222 1.00 40.94 183 PRO A C 1
ATOM 1493 O O . PRO A 1 183 ? -6.040 -9.015 -1.620 1.00 40.94 183 PRO A O 1
ATOM 1496 N N . GLY A 1 184 ? -6.752 -10.655 -2.966 1.00 37.00 184 GLY A N 1
ATOM 1497 C CA . GLY A 1 184 ? -8.116 -10.129 -3.107 1.00 37.00 184 GLY A CA 1
ATOM 1498 C C . GLY A 1 184 ? -8.374 -9.300 -4.367 1.00 37.00 184 GLY A C 1
ATOM 1499 O O . GLY A 1 184 ? -9.526 -8.942 -4.616 1.00 37.00 184 GLY A O 1
ATOM 1500 N N . THR A 1 185 ? -7.375 -9.068 -5.227 1.00 37.53 185 THR A N 1
ATOM 1501 C CA . THR A 1 185 ? -7.662 -8.623 -6.597 1.00 37.53 185 THR A CA 1
ATOM 1502 C C . THR A 1 185 ? -8.422 -9.743 -7.310 1.00 37.53 185 THR A C 1
ATOM 1504 O O . THR A 1 185 ? -7.951 -10.882 -7.371 1.00 37.53 185 THR A O 1
ATOM 1507 N N . ALA A 1 186 ? -9.622 -9.452 -7.822 1.00 27.20 186 ALA A N 1
ATOM 1508 C CA . ALA A 1 186 ? -10.422 -10.434 -8.540 1.00 27.20 186 ALA A CA 1
ATOM 1509 C C . ALA A 1 186 ? -9.598 -11.040 -9.686 1.00 27.20 186 ALA A C 1
ATOM 1511 O O . ALA A 1 186 ? -9.284 -10.371 -10.672 1.00 27.20 186 ALA A O 1
ATOM 1512 N N . ARG A 1 187 ? -9.266 -12.330 -9.572 1.00 34.84 187 ARG A N 1
ATOM 1513 C CA . ARG A 1 187 ? -8.914 -13.126 -10.742 1.00 34.84 187 ARG A CA 1
ATOM 1514 C C . ARG A 1 187 ? -10.187 -13.256 -11.574 1.00 34.84 187 ARG A C 1
ATOM 1516 O O . ARG A 1 187 ? -11.081 -14.024 -11.225 1.00 34.84 187 ARG A O 1
ATOM 1523 N N . THR A 1 188 ? -10.231 -12.598 -12.729 1.00 29.66 188 THR A N 1
ATOM 1524 C CA . THR A 1 188 ? -10.654 -13.337 -13.918 1.00 29.66 188 THR A CA 1
ATOM 1525 C C . THR A 1 188 ? -9.801 -14.598 -13.928 1.00 29.66 188 THR A C 1
ATOM 1527 O O . THR A 1 188 ? -8.574 -14.533 -13.961 1.00 29.66 188 THR A O 1
ATOM 1530 N N . VAL A 1 189 ? -10.447 -15.738 -13.707 1.00 28.25 189 VAL A N 1
ATOM 1531 C CA . VAL A 1 189 ? -9.791 -17.037 -13.623 1.00 28.25 189 VAL A CA 1
ATOM 1532 C C . VAL A 1 189 ? -8.924 -17.207 -14.870 1.00 28.25 189 VAL A C 1
ATOM 1534 O O . VAL A 1 189 ? -9.459 -17.340 -15.964 1.00 28.25 189 VAL A O 1
ATOM 1537 N N . SER A 1 190 ? -7.604 -17.210 -14.708 1.00 29.34 190 SER A N 1
ATOM 1538 C CA . SER A 1 190 ? -6.742 -17.954 -15.616 1.00 29.34 190 SER A CA 1
ATOM 1539 C C . SER A 1 190 ? -6.110 -19.067 -14.785 1.00 29.34 190 SER A C 1
ATOM 1541 O O . SER A 1 190 ? -5.399 -18.776 -13.814 1.00 29.34 190 SER A O 1
ATOM 1543 N N . PRO A 1 191 ? -6.472 -20.334 -15.032 1.00 31.98 191 PRO A N 1
ATOM 1544 C CA . PRO A 1 191 ? -5.837 -21.452 -14.369 1.00 31.98 191 PRO A CA 1
ATOM 1545 C C . PRO A 1 191 ? -4.421 -21.569 -14.930 1.00 31.98 191 PRO A C 1
ATOM 1547 O O . PRO A 1 191 ? -4.276 -21.624 -16.143 1.00 31.98 191 PRO A O 1
ATOM 1550 N N . LEU A 1 192 ? -3.436 -21.607 -14.026 1.00 34.28 192 LEU A N 1
ATOM 1551 C CA . LEU A 1 192 ? -2.065 -22.134 -14.143 1.00 34.28 192 LEU A CA 1
ATOM 1552 C C . LEU A 1 192 ? -1.066 -21.155 -13.507 1.00 34.28 192 LEU A C 1
ATOM 1554 O O . LEU A 1 192 ? -0.769 -20.090 -14.034 1.00 34.28 192 LEU A O 1
ATOM 1558 N N . ILE A 1 193 ? -0.482 -21.559 -12.377 1.00 36.72 193 ILE A N 1
ATOM 1559 C CA . ILE A 1 193 ? 0.931 -21.255 -12.136 1.00 36.72 193 ILE A CA 1
ATOM 1560 C C . ILE A 1 193 ? 1.685 -22.195 -13.084 1.00 36.72 193 ILE A C 1
ATOM 1562 O O . ILE A 1 193 ? 2.018 -23.312 -12.708 1.00 36.72 193 ILE A O 1
ATOM 1566 N N . SER A 1 194 ? 1.797 -21.792 -14.348 1.00 36.19 194 SER A N 1
ATOM 1567 C CA . SER A 1 194 ? 2.792 -22.247 -15.325 1.00 36.19 194 SER A CA 1
ATOM 1568 C C . SER A 1 194 ? 2.576 -21.469 -16.620 1.00 36.19 194 SER A C 1
ATOM 1570 O O . SER A 1 194 ? 2.134 -22.000 -17.627 1.00 36.19 194 SER A O 1
ATOM 1572 N N . GLU A 1 195 ? 2.854 -20.185 -16.570 1.00 41.62 195 GLU A N 1
ATOM 1573 C CA . GLU A 1 195 ? 3.516 -19.524 -17.681 1.00 41.62 195 GLU A CA 1
ATOM 1574 C C . GLU A 1 195 ? 4.308 -18.438 -16.978 1.00 41.62 195 GLU A C 1
ATOM 1576 O O . GLU A 1 195 ? 3.745 -17.505 -16.403 1.00 41.62 195 GLU A O 1
ATOM 1581 N N . ILE A 1 196 ? 5.620 -18.645 -16.885 1.00 51.03 196 ILE A N 1
ATOM 1582 C CA . ILE A 1 196 ? 6.531 -17.527 -16.686 1.00 51.03 196 ILE A CA 1
ATOM 1583 C C . ILE A 1 196 ? 6.139 -16.576 -17.802 1.00 51.03 196 ILE A C 1
ATOM 1585 O O . ILE A 1 196 ? 6.254 -16.950 -18.964 1.00 51.03 196 ILE A O 1
ATOM 1589 N N . ILE A 1 197 ? 5.501 -15.452 -17.458 1.00 55.16 197 ILE A N 1
ATOM 1590 C CA . ILE A 1 197 ? 5.062 -14.496 -18.470 1.00 55.16 197 ILE A CA 1
ATOM 1591 C C . ILE A 1 197 ? 6.357 -14.070 -19.145 1.00 55.16 197 ILE A C 1
ATOM 1593 O O . ILE A 1 197 ? 7.173 -13.426 -18.475 1.00 55.16 197 ILE A O 1
ATOM 1597 N N . PRO A 1 198 ? 6.587 -14.473 -20.406 1.00 62.94 198 PRO A N 1
ATOM 1598 C CA . PRO A 1 198 ? 7.891 -14.301 -20.997 1.00 62.94 198 PRO A CA 1
ATOM 1599 C C . PRO A 1 198 ? 8.164 -12.807 -21.052 1.00 62.94 198 PRO A C 1
ATOM 1601 O O . PRO A 1 198 ? 7.299 -11.997 -21.417 1.00 62.94 198 PRO A O 1
ATOM 1604 N N . LEU A 1 199 ? 9.361 -12.435 -20.616 1.00 74.00 199 LEU A N 1
ATOM 1605 C CA . LEU A 1 199 ? 9.849 -11.089 -20.824 1.00 74.00 199 LEU A CA 1
ATOM 1606 C C . LEU A 1 199 ? 10.168 -10.974 -22.309 1.00 74.00 199 LEU A C 1
ATOM 1608 O O . LEU A 1 199 ? 11.106 -11.586 -22.808 1.00 74.00 199 LEU A O 1
ATOM 1612 N N . LEU A 1 200 ? 9.363 -10.208 -23.027 1.00 79.19 200 LEU A N 1
ATOM 1613 C CA . LEU A 1 200 ? 9.559 -9.969 -24.443 1.00 79.19 200 LEU A CA 1
ATOM 1614 C C . LEU A 1 200 ? 10.641 -8.914 -24.624 1.00 79.19 200 LEU A C 1
ATOM 1616 O O . LEU A 1 200 ? 10.600 -7.848 -24.003 1.00 79.19 200 LEU A O 1
ATOM 1620 N N . VAL A 1 201 ? 11.573 -9.190 -25.527 1.00 80.12 201 VAL A N 1
ATOM 1621 C CA . VAL A 1 201 ? 12.476 -8.192 -26.086 1.00 80.12 201 VAL A CA 1
ATOM 1622 C C . VAL A 1 201 ? 11.728 -7.505 -27.219 1.00 80.12 201 VAL A C 1
ATOM 1624 O O . VAL A 1 201 ? 11.350 -8.124 -28.213 1.00 80.12 201 VAL A O 1
ATOM 1627 N N . ILE A 1 202 ? 11.479 -6.213 -27.054 1.00 80.69 202 ILE A N 1
ATOM 1628 C CA . ILE A 1 202 ? 10.728 -5.387 -27.989 1.00 80.69 202 ILE A CA 1
ATOM 1629 C C . ILE A 1 202 ? 11.639 -4.302 -28.537 1.00 80.69 202 ILE A C 1
ATOM 1631 O O . ILE A 1 202 ? 12.168 -3.478 -27.796 1.00 80.69 202 ILE A O 1
ATOM 1635 N N . LEU A 1 203 ? 11.737 -4.227 -29.855 1.00 78.75 203 LEU A N 1
ATOM 1636 C CA . LEU A 1 203 ? 12.273 -3.066 -30.536 1.00 78.75 203 LEU A CA 1
ATOM 1637 C C . LEU A 1 203 ? 11.220 -1.952 -30.514 1.00 78.75 203 LEU A C 1
ATOM 1639 O O . LEU A 1 203 ? 10.123 -2.081 -31.066 1.00 78.75 203 LEU A O 1
ATOM 1643 N N . ALA A 1 204 ? 11.535 -0.872 -29.807 1.00 82.69 204 ALA A N 1
ATOM 1644 C CA . ALA A 1 204 ? 10.620 0.212 -29.497 1.00 82.69 204 ALA A CA 1
ATOM 1645 C C . ALA A 1 204 ? 10.952 1.465 -30.305 1.00 82.69 204 ALA A C 1
ATOM 1647 O O . ALA A 1 204 ? 12.093 1.938 -30.323 1.00 82.69 204 ALA A O 1
ATOM 1648 N N . LEU A 1 205 ? 9.925 2.021 -30.947 1.00 77.81 205 LEU A N 1
ATOM 1649 C CA . LEU A 1 205 ? 10.027 3.201 -31.791 1.00 77.81 205 LEU A CA 1
ATOM 1650 C C . LEU A 1 205 ? 9.352 4.393 -31.119 1.00 77.81 205 LEU A C 1
ATOM 1652 O O . LEU A 1 205 ? 8.160 4.345 -30.806 1.00 77.81 205 LEU A O 1
ATOM 1656 N N . TYR A 1 206 ? 10.092 5.486 -30.961 1.00 80.81 206 TYR A N 1
ATOM 1657 C CA . TYR A 1 206 ? 9.604 6.718 -30.351 1.00 80.81 206 TYR A CA 1
ATOM 1658 C C . TYR A 1 206 ? 9.668 7.890 -31.334 1.00 80.81 206 TYR A C 1
ATOM 1660 O O . TYR A 1 206 ? 10.657 8.064 -32.055 1.00 80.81 206 TYR A O 1
ATOM 1668 N N . HIS A 1 207 ? 8.641 8.742 -31.347 1.00 78.19 207 HIS A N 1
ATOM 1669 C CA . HIS A 1 207 ? 8.689 9.984 -32.113 1.00 78.19 207 HIS A CA 1
ATOM 1670 C C . HIS A 1 207 ? 9.657 10.996 -31.465 1.00 78.19 207 HIS A C 1
ATOM 1672 O O . HIS A 1 207 ? 9.758 11.126 -30.246 1.00 78.19 207 HIS A O 1
ATOM 1678 N N . ARG A 1 208 ? 10.377 11.742 -32.304 1.00 78.75 208 ARG A N 1
ATOM 1679 C CA . ARG A 1 208 ? 11.353 12.795 -31.977 1.00 78.75 208 ARG A CA 1
ATOM 1680 C C . ARG A 1 208 ? 10.806 14.167 -32.353 1.00 78.75 208 ARG A C 1
ATOM 1682 O O . ARG A 1 208 ? 11.454 14.957 -33.044 1.00 78.75 208 ARG A O 1
ATOM 1689 N N . ASP A 1 209 ? 9.573 14.419 -31.928 1.00 82.44 209 ASP A N 1
ATOM 1690 C CA . ASP A 1 209 ? 8.864 15.677 -32.165 1.00 82.44 209 ASP A CA 1
ATOM 1691 C C . ASP A 1 209 ? 8.967 16.102 -33.647 1.00 82.44 209 ASP A C 1
ATOM 1693 O O . ASP A 1 209 ? 8.695 15.304 -34.545 1.00 82.44 209 ASP A O 1
ATOM 1697 N N . LYS A 1 210 ? 9.422 17.329 -33.937 1.00 77.31 210 LYS A N 1
ATOM 1698 C CA . LYS A 1 210 ? 9.528 17.868 -35.307 1.00 77.31 210 LYS A CA 1
ATOM 1699 C C . LYS A 1 210 ? 10.363 17.006 -36.264 1.00 77.31 210 LYS A C 1
ATOM 1701 O O . LYS A 1 210 ? 10.131 17.074 -37.468 1.00 77.31 210 LYS A O 1
ATOM 1706 N N . LEU A 1 211 ? 11.308 16.206 -35.763 1.00 71.69 211 LEU A N 1
ATOM 1707 C CA . LEU A 1 211 ? 12.158 15.357 -36.605 1.00 71.69 211 LEU A CA 1
ATOM 1708 C C . LEU A 1 211 ? 11.394 14.167 -37.199 1.00 71.69 211 LEU A C 1
ATOM 1710 O O . LEU A 1 211 ? 11.755 13.710 -38.281 1.00 71.69 211 LEU A O 1
ATOM 1714 N N . SER A 1 212 ? 10.321 13.713 -36.544 1.00 74.19 212 SER A N 1
ATOM 1715 C CA . SER A 1 212 ? 9.497 12.582 -36.996 1.00 74.19 212 SER A CA 1
ATOM 1716 C C . SER A 1 212 ? 8.375 12.963 -37.964 1.00 74.19 212 SER A C 1
ATOM 1718 O O . SER A 1 212 ? 7.639 12.088 -38.421 1.00 74.19 212 SER A O 1
ATOM 1720 N N . HIS A 1 213 ? 8.233 14.246 -38.308 1.00 72.75 213 HIS A N 1
ATOM 1721 C CA . HIS A 1 213 ? 7.141 14.739 -39.147 1.00 72.75 213 HIS A CA 1
ATOM 1722 C C . HIS A 1 213 ? 7.635 15.392 -40.445 1.00 72.75 213 HIS A C 1
ATOM 1724 O O . HIS A 1 213 ? 8.788 15.806 -40.583 1.00 72.75 213 HIS A O 1
ATOM 1730 N N . GLY A 1 214 ? 6.723 15.503 -41.415 1.00 73.69 214 GLY A N 1
ATOM 1731 C CA . GLY A 1 214 ? 6.916 16.284 -42.638 1.00 73.69 214 GLY A CA 1
ATOM 1732 C C . GLY A 1 214 ? 8.155 15.896 -43.452 1.00 73.69 214 GLY A C 1
ATOM 1733 O O . GLY A 1 214 ? 8.466 14.719 -43.642 1.00 73.69 214 GLY A O 1
ATOM 1734 N N . ASN A 1 215 ? 8.864 16.907 -43.958 1.00 71.81 215 ASN A N 1
ATOM 1735 C CA . ASN A 1 215 ? 10.037 16.713 -44.817 1.00 71.81 215 ASN A CA 1
ATOM 1736 C C . ASN A 1 215 ? 11.231 16.090 -44.075 1.00 71.81 215 ASN A C 1
ATOM 1738 O O . ASN A 1 215 ? 12.016 15.380 -44.701 1.00 71.81 215 ASN A O 1
ATOM 1742 N N . SER A 1 216 ? 11.348 16.299 -42.758 1.00 69.00 216 SER A N 1
ATOM 1743 C CA . SER A 1 216 ? 12.413 15.703 -41.942 1.00 69.00 216 SER A CA 1
ATOM 1744 C C . SER A 1 216 ? 12.333 14.180 -41.949 1.00 69.00 216 SER A C 1
ATOM 1746 O O . SER A 1 216 ? 13.352 13.527 -42.153 1.00 69.00 216 SER A O 1
ATOM 1748 N N . ARG A 1 217 ? 11.121 13.613 -41.866 1.00 71.06 217 ARG A N 1
ATOM 1749 C CA . ARG A 1 217 ? 10.902 12.165 -42.005 1.00 71.06 217 ARG A CA 1
ATOM 1750 C C . ARG A 1 217 ? 11.370 11.630 -43.361 1.00 71.06 217 ARG A C 1
ATOM 1752 O O . ARG A 1 217 ? 12.019 10.593 -43.410 1.00 71.06 217 ARG A O 1
ATOM 1759 N N . ARG A 1 218 ? 11.074 12.337 -44.460 1.00 68.75 218 ARG A N 1
ATOM 1760 C CA . ARG A 1 218 ? 11.455 11.906 -45.823 1.00 68.75 218 ARG A CA 1
ATOM 1761 C C . ARG A 1 218 ? 12.966 11.870 -46.030 1.00 68.75 218 ARG A C 1
ATOM 1763 O O . ARG A 1 218 ? 13.455 11.008 -46.747 1.00 68.75 218 ARG A O 1
ATOM 1770 N N . PHE A 1 219 ? 13.683 12.811 -45.422 1.00 70.94 219 PHE A N 1
ATOM 1771 C CA . PHE A 1 219 ? 15.136 12.902 -45.537 1.00 70.94 219 PHE A CA 1
ATOM 1772 C C . PHE A 1 219 ? 15.863 11.947 -44.580 1.00 70.94 219 PHE A C 1
ATOM 1774 O O . PHE A 1 219 ? 16.848 11.324 -44.961 1.00 70.94 219 PHE A O 1
ATOM 1781 N N . LEU A 1 220 ? 15.384 11.828 -43.338 1.00 66.94 220 LEU A N 1
ATOM 1782 C CA . LEU A 1 220 ? 16.048 11.049 -42.289 1.00 66.94 220 LEU A CA 1
ATOM 1783 C C . LEU A 1 220 ? 15.654 9.562 -42.290 1.00 66.94 220 LEU A C 1
ATOM 1785 O O . LEU A 1 220 ? 16.375 8.752 -41.705 1.00 66.94 220 LEU A O 1
ATOM 1789 N N . GLY A 1 221 ? 14.534 9.189 -42.917 1.00 75.44 221 GLY A N 1
ATOM 1790 C CA . GLY A 1 221 ? 14.036 7.811 -42.935 1.00 75.44 221 GLY A CA 1
ATOM 1791 C C . GLY A 1 221 ? 13.877 7.256 -41.517 1.00 75.44 221 GLY A C 1
ATOM 1792 O O . GLY A 1 221 ? 13.319 7.918 -40.643 1.00 75.44 221 GLY A O 1
ATOM 1793 N N . VAL A 1 222 ? 14.440 6.075 -41.253 1.00 70.81 222 VAL A N 1
ATOM 1794 C CA . VAL A 1 222 ? 14.434 5.438 -39.920 1.00 70.81 222 VAL A CA 1
ATOM 1795 C C . VAL A 1 222 ? 15.104 6.284 -38.824 1.00 70.81 222 VAL A C 1
ATOM 1797 O O . VAL A 1 222 ? 14.732 6.175 -37.657 1.00 70.81 222 VAL A O 1
ATOM 1800 N N . LYS A 1 223 ? 16.026 7.192 -39.183 1.00 77.88 223 LYS A N 1
ATOM 1801 C CA . LYS A 1 223 ? 16.718 8.106 -38.247 1.00 77.88 223 LYS A CA 1
ATOM 1802 C C . LYS A 1 223 ? 15.836 9.277 -37.787 1.00 77.88 223 LYS A C 1
ATOM 1804 O O . LYS A 1 223 ? 16.228 10.046 -36.906 1.00 77.88 223 LYS A O 1
ATOM 1809 N N . ALA A 1 224 ? 14.649 9.428 -38.379 1.00 75.50 224 ALA A N 1
ATOM 1810 C CA . ALA A 1 224 ? 13.640 10.394 -37.952 1.00 75.50 224 ALA A CA 1
ATOM 1811 C C . ALA A 1 224 ? 13.036 10.049 -36.580 1.00 75.50 224 ALA A C 1
ATOM 1813 O O . ALA A 1 224 ? 12.391 10.897 -35.964 1.00 75.50 224 ALA A O 1
ATOM 1814 N N . TYR A 1 225 ? 13.246 8.823 -36.105 1.00 81.50 225 TYR A N 1
ATOM 1815 C CA . TYR A 1 225 ? 12.705 8.281 -34.865 1.00 81.50 225 TYR A CA 1
ATOM 1816 C C . TYR A 1 225 ? 13.826 7.935 -33.888 1.00 81.50 225 TYR A C 1
ATOM 1818 O O . TYR A 1 225 ? 14.989 7.810 -34.275 1.00 81.50 225 TYR A O 1
ATOM 1826 N N . HIS A 1 226 ? 13.480 7.816 -32.610 1.00 85.31 226 HIS A N 1
ATOM 1827 C CA . HIS A 1 226 ? 14.382 7.284 -31.600 1.00 85.31 226 HIS A CA 1
ATOM 1828 C C . HIS A 1 226 ? 14.086 5.799 -31.413 1.00 85.31 226 HIS A C 1
ATOM 1830 O O . HIS A 1 226 ? 12.922 5.403 -31.343 1.00 85.31 226 HIS A O 1
ATOM 1836 N N . TRP A 1 227 ? 15.150 5.005 -31.367 1.00 86.69 227 TRP A N 1
ATOM 1837 C CA . TRP A 1 227 ? 15.094 3.554 -31.283 1.00 86.69 227 TRP A CA 1
ATOM 1838 C C . TRP A 1 227 ? 15.691 3.107 -29.961 1.00 86.69 227 TRP A C 1
ATOM 1840 O O . TRP A 1 227 ? 16.757 3.583 -29.570 1.00 86.69 227 TRP A O 1
ATOM 1850 N N . GLY A 1 228 ? 15.003 2.182 -29.308 1.00 88.12 228 GLY A N 1
ATOM 1851 C CA . GLY A 1 228 ? 15.469 1.538 -28.092 1.00 88.12 228 GLY A CA 1
ATOM 1852 C C . GLY A 1 228 ? 14.928 0.121 -27.990 1.00 88.12 228 GLY A C 1
ATOM 1853 O O . GLY A 1 228 ? 14.095 -0.303 -28.790 1.00 88.12 228 GLY A O 1
ATOM 1854 N N . ILE A 1 229 ? 15.403 -0.600 -26.989 1.00 86.94 229 ILE A N 1
ATOM 1855 C CA . ILE A 1 229 ? 14.941 -1.934 -26.638 1.00 86.94 229 ILE A CA 1
ATOM 1856 C C . ILE A 1 229 ? 14.138 -1.822 -25.350 1.00 86.94 229 ILE A C 1
ATOM 1858 O O . ILE A 1 229 ? 14.610 -1.286 -24.349 1.00 86.94 229 ILE A O 1
ATOM 1862 N N . LEU A 1 230 ? 12.911 -2.317 -25.394 1.00 86.75 230 LEU A N 1
ATOM 1863 C CA . LEU A 1 230 ? 12.038 -2.506 -24.251 1.00 86.75 230 LEU A CA 1
ATOM 1864 C C . LEU A 1 230 ? 12.075 -3.976 -23.853 1.00 86.75 230 LEU A C 1
ATOM 1866 O O . LEU A 1 230 ? 11.862 -4.841 -24.693 1.00 86.75 230 LEU A O 1
ATOM 1870 N N . VAL A 1 231 ? 12.299 -4.251 -22.575 1.00 85.06 231 VAL A N 1
ATOM 1871 C CA . VAL A 1 231 ? 12.088 -5.580 -22.002 1.00 85.06 231 VAL A CA 1
ATOM 1872 C C . VAL A 1 231 ? 10.853 -5.490 -21.124 1.00 85.06 231 VAL A C 1
ATOM 1874 O O . VAL A 1 231 ? 10.846 -4.739 -20.146 1.00 85.06 231 VAL A O 1
ATOM 1877 N N . THR A 1 232 ? 9.786 -6.176 -21.525 1.00 81.38 232 THR A N 1
ATOM 1878 C CA . THR A 1 232 ? 8.457 -6.038 -20.912 1.00 81.38 232 THR A CA 1
ATOM 1879 C C . THR A 1 232 ? 7.760 -7.393 -20.807 1.00 81.38 232 THR A C 1
ATOM 1881 O O . THR A 1 232 ? 7.934 -8.225 -21.700 1.00 81.38 232 THR A O 1
ATOM 1884 N N . PRO A 1 233 ? 6.958 -7.646 -19.763 1.00 76.06 233 PRO A N 1
ATOM 1885 C CA . PRO A 1 233 ? 6.137 -8.849 -19.700 1.00 76.06 233 PRO A CA 1
ATOM 1886 C C . PRO A 1 233 ? 5.162 -8.924 -20.885 1.00 76.06 233 PRO A C 1
ATOM 1888 O O . PRO A 1 233 ? 4.535 -7.924 -21.242 1.00 76.06 233 PRO A O 1
ATOM 1891 N N . ALA A 1 234 ? 4.962 -10.116 -21.458 1.00 66.12 234 ALA A N 1
ATOM 1892 C CA . ALA A 1 234 ? 3.991 -10.335 -22.539 1.00 66.12 234 ALA A CA 1
ATOM 1893 C C . ALA A 1 234 ? 2.567 -9.841 -22.205 1.00 66.12 234 ALA A C 1
ATOM 1895 O O . ALA A 1 234 ? 1.815 -9.439 -23.094 1.00 66.12 234 ALA A O 1
ATOM 1896 N N . SER A 1 235 ? 2.205 -9.802 -20.918 1.00 64.81 235 SER A N 1
ATOM 1897 C CA . SER A 1 235 ? 1.001 -9.136 -20.418 1.00 64.81 235 SER A CA 1
ATOM 1898 C C . SER A 1 235 ? 1.350 -7.853 -19.652 1.00 64.81 235 SER A C 1
ATOM 1900 O O . SER A 1 235 ? 1.336 -7.838 -18.420 1.00 64.81 235 SER A O 1
ATOM 1902 N N . GLN A 1 236 ? 1.662 -6.783 -20.379 1.00 56.00 236 GLN A N 1
ATOM 1903 C CA . GLN A 1 236 ? 2.070 -5.497 -19.805 1.00 56.00 236 GLN A CA 1
ATOM 1904 C C . GLN A 1 236 ? 1.024 -4.915 -18.828 1.00 56.00 236 GLN A C 1
ATOM 1906 O O . GLN A 1 236 ? -0.159 -4.790 -19.168 1.00 56.00 236 GLN A O 1
ATOM 1911 N N . ARG A 1 237 ? 1.461 -4.498 -17.632 1.00 58.38 237 ARG A N 1
ATOM 1912 C CA . ARG A 1 237 ? 0.659 -3.825 -16.596 1.00 58.38 237 ARG A CA 1
ATOM 1913 C C . ARG A 1 237 ? 1.449 -2.698 -15.918 1.00 58.38 237 ARG A C 1
ATOM 1915 O O . ARG A 1 237 ? 2.145 -2.906 -14.932 1.00 58.38 237 ARG A O 1
ATOM 1922 N N . GLY A 1 238 ? 1.237 -1.465 -16.374 1.00 66.88 238 GLY A N 1
ATOM 1923 C CA . GLY A 1 238 ? 1.755 -0.267 -15.703 1.00 66.88 238 GLY A CA 1
ATOM 1924 C C . GLY A 1 238 ? 3.280 -0.139 -15.772 1.00 66.88 238 GLY A C 1
ATOM 1925 O O . GLY A 1 238 ? 3.868 -0.274 -16.843 1.00 66.88 238 GLY A O 1
ATOM 1926 N N . SER A 1 239 ? 3.910 0.188 -14.640 1.00 75.44 239 SER A N 1
ATOM 1927 C CA . SER A 1 239 ? 5.363 0.372 -14.513 1.00 75.44 239 SER A CA 1
ATOM 1928 C C . SER A 1 239 ? 6.070 -0.962 -14.257 1.00 75.44 239 SER A C 1
ATOM 1930 O O . SER A 1 239 ? 6.437 -1.253 -13.123 1.00 75.44 239 SER A O 1
ATOM 1932 N N . ASP A 1 240 ? 6.252 -1.768 -15.301 1.00 78.06 240 ASP A N 1
ATOM 1933 C CA . ASP A 1 240 ? 6.804 -3.132 -15.216 1.00 78.06 240 ASP A CA 1
ATOM 1934 C C . ASP A 1 240 ? 7.938 -3.415 -16.220 1.00 78.06 240 ASP A C 1
ATOM 1936 O O . ASP A 1 240 ? 8.357 -4.558 -16.386 1.00 78.06 240 ASP A O 1
ATOM 1940 N N . SER A 1 241 ? 8.418 -2.387 -16.926 1.00 82.81 241 SER A N 1
ATOM 1941 C CA . SER A 1 241 ? 9.312 -2.558 -18.072 1.00 82.81 241 SER A CA 1
ATOM 1942 C C . SER A 1 241 ? 10.693 -1.935 -17.844 1.00 82.81 241 SER A C 1
ATOM 1944 O O . SER A 1 241 ? 10.837 -0.924 -17.148 1.00 82.81 241 SER A O 1
ATOM 1946 N N . HIS A 1 242 ? 11.706 -2.499 -18.502 1.00 87.56 242 HIS A N 1
ATOM 1947 C CA . HIS A 1 242 ? 13.042 -1.914 -18.633 1.00 87.56 242 HIS A CA 1
ATOM 1948 C C . HIS A 1 242 ? 13.214 -1.315 -20.032 1.00 87.56 242 HIS A C 1
ATOM 1950 O O . HIS A 1 242 ? 12.707 -1.867 -21.008 1.00 87.56 242 HIS A O 1
ATOM 1956 N N . ALA A 1 243 ? 13.939 -0.201 -20.146 1.00 89.06 243 ALA A N 1
ATOM 1957 C CA . ALA A 1 243 ? 14.298 0.386 -21.439 1.00 89.06 243 ALA A CA 1
ATOM 1958 C C . ALA A 1 243 ? 15.802 0.581 -21.558 1.00 89.06 243 ALA A C 1
ATOM 1960 O O . ALA A 1 243 ? 16.431 1.079 -20.628 1.00 89.06 243 ALA A O 1
ATOM 1961 N N . PHE A 1 244 ? 16.332 0.275 -22.736 1.00 90.31 244 PHE A N 1
ATOM 1962 C CA . PHE A 1 244 ? 17.733 0.435 -23.095 1.00 90.31 244 PHE A CA 1
ATOM 1963 C C . PHE A 1 244 ? 17.832 1.179 -24.423 1.00 90.31 244 PHE A C 1
ATOM 1965 O O . PHE A 1 244 ? 17.196 0.792 -25.402 1.00 90.31 244 PHE A O 1
ATOM 1972 N N . ALA A 1 245 ? 18.623 2.243 -24.483 1.00 90.75 245 ALA A N 1
ATOM 1973 C CA . ALA A 1 245 ? 18.876 2.958 -25.728 1.00 90.75 245 ALA A CA 1
ATOM 1974 C C . ALA A 1 245 ? 20.251 3.626 -25.712 1.00 90.75 245 ALA A C 1
ATOM 1976 O O . ALA A 1 245 ? 20.719 4.070 -24.669 1.00 90.75 245 ALA A O 1
ATOM 1977 N N . ALA A 1 246 ? 20.873 3.779 -26.880 1.00 90.50 246 ALA A N 1
ATOM 1978 C CA . ALA A 1 246 ? 21.958 4.743 -27.027 1.00 90.50 246 ALA A CA 1
ATOM 1979 C C . ALA A 1 246 ? 21.372 6.154 -27.148 1.00 90.50 246 ALA A C 1
ATOM 1981 O O . ALA A 1 246 ? 20.546 6.422 -28.027 1.00 90.50 246 ALA A O 1
ATOM 1982 N N . SER A 1 247 ? 21.822 7.059 -26.285 1.00 88.62 247 SER A N 1
ATOM 1983 C CA . SER A 1 247 ? 21.395 8.455 -26.258 1.00 88.62 247 SER A CA 1
ATOM 1984 C C . SER A 1 247 ? 22.610 9.373 -26.255 1.00 88.62 247 SER A C 1
ATOM 1986 O O . SER A 1 247 ? 23.632 9.050 -25.665 1.00 88.62 247 SER A O 1
ATOM 1988 N N . ASP A 1 248 ? 22.495 10.508 -26.931 1.00 86.06 248 ASP A N 1
ATOM 1989 C CA . ASP A 1 248 ? 23.421 11.637 -26.857 1.00 86.06 248 ASP A CA 1
ATOM 1990 C C . ASP A 1 248 ? 22.746 12.862 -26.218 1.00 86.06 248 ASP A C 1
ATOM 1992 O O . ASP A 1 248 ? 23.202 13.991 -26.377 1.00 86.06 248 ASP A O 1
ATOM 1996 N N . ALA A 1 249 ? 21.610 12.658 -25.540 1.00 82.00 249 ALA A N 1
ATOM 1997 C CA . ALA A 1 249 ? 20.848 13.735 -24.926 1.00 82.00 249 ALA A CA 1
ATOM 1998 C C . ALA A 1 249 ? 21.649 14.403 -23.803 1.00 82.00 249 ALA A C 1
ATOM 2000 O O . ALA A 1 249 ? 22.147 13.735 -22.903 1.00 82.00 249 ALA A O 1
ATOM 2001 N N . SER A 1 250 ? 21.694 15.730 -23.825 1.00 79.62 250 SER A N 1
ATOM 2002 C CA . SER A 1 250 ? 22.284 16.530 -22.761 1.00 79.62 250 SER A CA 1
ATOM 2003 C C . SER A 1 250 ? 21.274 17.553 -22.269 1.00 79.62 250 SER A C 1
ATOM 2005 O O . SER A 1 250 ? 20.570 18.180 -23.070 1.00 79.62 250 SER A O 1
ATOM 2007 N N . ASP A 1 251 ? 21.197 17.699 -20.952 1.00 79.50 251 ASP A N 1
ATOM 2008 C CA . ASP A 1 251 ? 20.374 18.710 -20.313 1.00 79.50 251 ASP A CA 1
ATOM 2009 C C . ASP A 1 251 ? 21.112 20.050 -20.273 1.00 79.50 251 ASP A C 1
ATOM 2011 O O . ASP A 1 251 ? 22.343 20.133 -20.303 1.00 79.50 251 ASP A O 1
ATOM 2015 N N . ILE A 1 252 ? 20.332 21.127 -20.246 1.00 73.12 252 ILE A N 1
ATOM 2016 C CA . ILE A 1 252 ? 20.861 22.466 -20.015 1.00 73.12 252 ILE A CA 1
ATOM 2017 C C . ILE A 1 252 ? 20.828 22.701 -18.510 1.00 73.12 252 ILE A C 1
ATOM 2019 O O . ILE A 1 252 ? 19.744 22.731 -17.922 1.00 73.12 252 ILE A O 1
ATOM 2023 N N . ASP A 1 253 ? 21.994 22.941 -17.916 1.00 74.44 253 ASP A N 1
ATOM 2024 C CA . ASP A 1 253 ? 22.108 23.413 -16.543 1.00 74.44 253 ASP A CA 1
ATOM 2025 C C . ASP A 1 253 ? 21.264 24.695 -16.399 1.00 74.44 253 ASP A C 1
ATOM 2027 O O . ASP A 1 253 ? 21.554 25.712 -17.047 1.00 74.44 253 ASP A O 1
ATOM 2031 N N . PRO A 1 254 ? 20.214 24.687 -15.560 1.00 71.12 254 PRO A N 1
ATOM 2032 C CA . PRO A 1 254 ? 19.284 25.805 -15.453 1.00 71.12 254 PRO A CA 1
ATOM 2033 C C . PRO A 1 254 ? 19.910 27.050 -14.806 1.00 71.12 254 PRO A C 1
ATOM 2035 O O . PRO A 1 254 ? 19.317 28.127 -14.853 1.00 71.12 254 PRO A O 1
ATOM 2038 N N . VAL A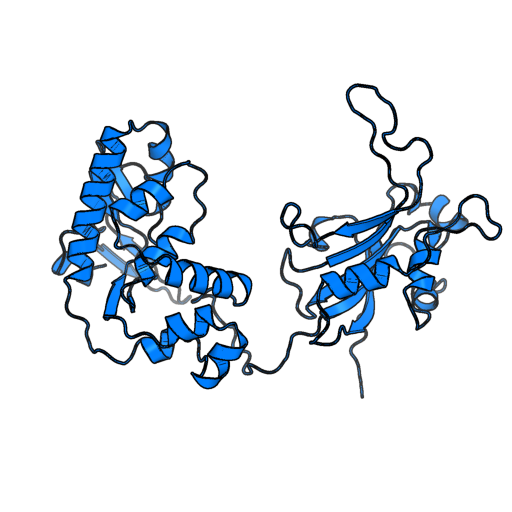 1 255 ? 21.083 26.914 -14.182 1.00 78.88 255 VAL A N 1
ATOM 2039 C CA . VAL A 1 255 ? 21.832 27.993 -13.534 1.00 78.88 255 VAL A CA 1
ATOM 2040 C C . VAL A 1 255 ? 22.872 28.573 -14.486 1.00 78.88 255 VAL A C 1
ATOM 2042 O O . VAL A 1 255 ? 22.985 29.794 -14.603 1.00 78.88 255 VAL A O 1
ATOM 2045 N N . THR A 1 256 ? 23.643 27.721 -15.166 1.00 83.94 256 THR A N 1
ATOM 2046 C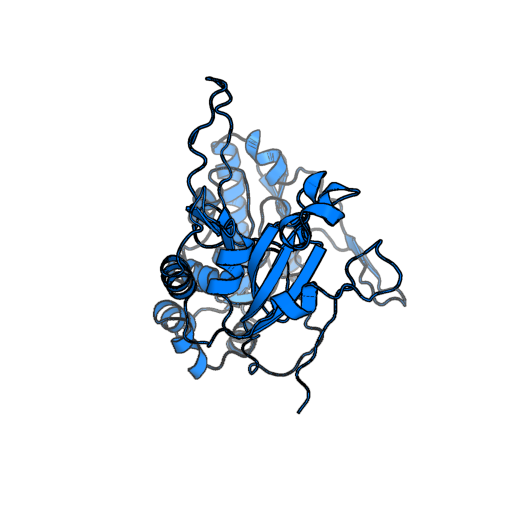 CA . THR A 1 256 ? 24.739 28.179 -16.038 1.00 83.94 256 THR A CA 1
ATOM 2047 C C . THR A 1 256 ? 24.327 28.366 -17.499 1.00 83.94 256 THR A C 1
ATOM 2049 O O . THR A 1 256 ? 25.071 28.994 -18.257 1.00 83.94 256 THR A O 1
ATOM 2052 N N . PHE A 1 257 ? 23.147 27.870 -17.890 1.00 76.25 257 PHE A N 1
ATOM 2053 C CA . PHE A 1 257 ? 22.639 27.822 -19.267 1.00 76.25 257 PHE A CA 1
ATOM 2054 C C . PHE A 1 257 ? 23.604 27.138 -20.246 1.00 76.25 257 PHE A C 1
ATOM 2056 O O . PHE A 1 257 ? 23.618 27.438 -21.443 1.00 76.25 257 PHE A O 1
ATOM 2063 N N . ARG A 1 258 ? 24.439 26.230 -19.735 1.00 78.56 258 ARG A N 1
ATOM 2064 C CA . ARG A 1 258 ? 25.352 25.403 -20.525 1.00 78.56 258 ARG A CA 1
ATOM 2065 C C . ARG A 1 258 ? 24.817 23.984 -20.590 1.00 78.56 258 ARG A C 1
ATOM 2067 O O . ARG A 1 258 ? 24.100 23.558 -19.696 1.00 78.56 258 ARG A O 1
ATOM 2074 N N . LEU A 1 259 ? 25.166 23.278 -21.658 1.00 78.44 259 LEU A N 1
ATOM 2075 C CA . LEU A 1 259 ? 24.935 21.840 -21.719 1.00 78.44 259 LEU A CA 1
ATOM 2076 C C . LEU A 1 259 ? 25.832 21.156 -20.689 1.00 78.44 259 LEU A C 1
ATOM 2078 O O . LEU A 1 259 ? 27.025 21.470 -20.629 1.00 78.44 259 LEU A O 1
ATOM 2082 N N . ASP A 1 260 ? 25.261 20.232 -19.923 1.00 78.50 260 ASP A N 1
ATOM 2083 C CA . ASP A 1 260 ? 26.003 19.395 -18.973 1.00 78.50 260 ASP A CA 1
ATOM 2084 C C . ASP A 1 260 ? 27.048 18.530 -19.695 1.00 78.50 260 ASP A C 1
ATOM 2086 O O . ASP A 1 260 ? 28.141 18.286 -19.187 1.00 78.50 260 ASP A O 1
ATOM 2090 N N . ASP A 1 261 ? 26.735 18.147 -20.931 1.00 81.00 261 ASP A N 1
ATOM 2091 C CA . ASP A 1 261 ? 27.634 17.508 -21.880 1.00 81.00 261 ASP A CA 1
ATOM 2092 C C . ASP A 1 261 ? 27.614 18.278 -23.217 1.00 81.00 261 ASP A C 1
ATOM 2094 O O . ASP A 1 261 ? 26.788 18.015 -24.097 1.00 81.00 261 ASP A O 1
ATOM 2098 N N . PRO A 1 262 ? 28.527 19.247 -23.406 1.00 80.75 262 PRO A N 1
ATOM 2099 C CA . PRO A 1 262 ? 28.596 20.033 -24.633 1.00 80.75 262 PRO A CA 1
ATOM 2100 C C . PRO A 1 262 ? 29.099 19.228 -25.836 1.00 80.75 262 PRO A C 1
ATOM 2102 O O . PRO A 1 262 ? 28.906 19.660 -26.975 1.00 80.75 262 PRO A O 1
ATOM 2105 N N . ASN A 1 263 ? 29.746 18.082 -25.604 1.00 82.81 263 ASN A N 1
ATOM 2106 C CA . ASN A 1 263 ? 30.199 17.202 -26.672 1.00 82.81 263 ASN A CA 1
ATOM 2107 C C . ASN A 1 263 ? 29.076 16.287 -27.147 1.00 82.81 263 ASN A C 1
ATOM 2109 O O . ASN A 1 263 ? 29.179 15.778 -28.266 1.00 82.81 263 ASN A O 1
ATOM 2113 N N . MET A 1 264 ? 27.995 16.147 -26.367 1.00 82.94 264 MET A N 1
ATOM 2114 C CA . MET A 1 264 ? 26.853 15.265 -26.622 1.00 82.94 264 MET A CA 1
ATOM 2115 C C . MET A 1 264 ? 27.336 13.820 -26.811 1.00 82.94 264 MET A C 1
ATOM 2117 O O . MET A 1 264 ? 26.995 13.166 -27.796 1.00 82.94 264 MET A O 1
ATOM 2121 N N . ASP A 1 265 ? 28.271 13.371 -25.986 1.00 86.25 265 ASP A N 1
ATOM 2122 C CA . ASP A 1 265 ? 28.864 12.050 -26.101 1.00 86.25 265 ASP A CA 1
ATOM 2123 C C . ASP A 1 265 ? 27.780 10.975 -25.943 1.00 86.25 265 ASP A C 1
ATOM 2125 O O . ASP A 1 265 ? 26.827 11.103 -25.175 1.00 86.25 265 ASP A O 1
ATOM 2129 N N . TRP A 1 266 ? 27.891 9.910 -26.739 1.00 89.38 266 TRP A N 1
ATOM 2130 C CA . TRP A 1 266 ? 26.929 8.817 -26.664 1.00 89.38 266 TRP A CA 1
ATOM 2131 C C . TRP A 1 266 ? 27.094 8.076 -25.339 1.00 89.38 266 TRP A C 1
ATOM 2133 O O . TRP A 1 266 ? 28.210 7.735 -24.949 1.00 89.38 266 TRP A O 1
ATOM 2143 N N . PHE A 1 267 ? 25.977 7.751 -24.698 1.00 89.12 267 PHE A N 1
ATOM 2144 C CA . PHE A 1 267 ? 25.916 6.902 -23.515 1.00 89.12 267 PHE A CA 1
ATOM 2145 C C . PHE A 1 267 ? 24.777 5.884 -23.630 1.00 89.12 267 PHE A C 1
ATOM 2147 O O . PHE A 1 267 ? 23.842 6.043 -24.422 1.00 89.12 267 PHE A O 1
ATOM 2154 N N . LEU A 1 268 ? 24.865 4.820 -22.831 1.00 89.69 268 LEU A N 1
ATOM 2155 C CA . LEU A 1 268 ? 23.774 3.867 -22.656 1.00 89.69 268 LEU A CA 1
ATOM 2156 C C . LEU A 1 268 ? 22.763 4.443 -21.654 1.00 89.69 268 LEU A C 1
ATOM 2158 O O . LEU A 1 268 ? 23.048 4.546 -20.463 1.00 89.69 268 LEU A O 1
ATOM 2162 N N . ASP A 1 269 ? 21.581 4.810 -22.137 1.00 87.88 269 ASP A N 1
ATOM 2163 C CA . ASP A 1 269 ? 20.430 5.164 -21.310 1.00 87.88 269 ASP A CA 1
ATOM 2164 C C . ASP A 1 269 ? 19.678 3.882 -20.936 1.00 87.88 269 ASP A C 1
ATOM 2166 O O . ASP A 1 269 ? 18.974 3.298 -21.764 1.00 87.88 269 ASP A O 1
ATOM 2170 N N . ALA A 1 270 ? 19.856 3.432 -19.694 1.00 87.06 270 ALA A N 1
ATOM 2171 C CA . ALA A 1 270 ? 19.220 2.234 -19.163 1.00 87.06 270 ALA A CA 1
ATOM 2172 C C . ALA A 1 270 ? 18.270 2.593 -18.005 1.00 87.06 270 ALA A C 1
ATOM 2174 O O . ALA A 1 270 ? 18.691 2.973 -16.908 1.00 87.06 270 ALA A O 1
ATOM 2175 N N . LYS A 1 271 ? 16.961 2.498 -18.254 1.00 83.75 271 LYS A N 1
ATOM 2176 C CA . LYS A 1 271 ? 15.888 2.856 -17.313 1.00 83.75 271 LYS A CA 1
ATOM 2177 C C . LYS A 1 271 ? 15.252 1.606 -16.715 1.00 83.75 271 LYS A C 1
ATOM 2179 O O . LYS A 1 271 ? 15.142 0.579 -17.378 1.00 83.75 271 LYS A O 1
ATOM 2184 N N . GLY A 1 272 ? 14.802 1.712 -15.465 1.00 70.00 272 GLY A N 1
ATOM 2185 C CA . GLY A 1 272 ? 14.245 0.578 -14.721 1.00 70.00 272 GLY A CA 1
ATOM 2186 C C . GLY A 1 272 ? 15.261 -0.234 -13.920 1.00 70.00 272 GLY A C 1
ATOM 2187 O O . GLY A 1 272 ? 14.890 -1.267 -13.390 1.00 70.00 272 GLY A O 1
ATOM 2188 N N . LEU A 1 273 ? 16.528 0.191 -13.838 1.00 64.38 273 LEU A N 1
ATOM 2189 C CA . LEU A 1 273 ? 17.592 -0.562 -13.148 1.00 64.38 273 LEU A CA 1
ATOM 2190 C C . LEU A 1 273 ? 18.017 0.030 -11.802 1.00 64.38 273 LEU A C 1
ATOM 2192 O O . LEU A 1 273 ? 18.470 -0.696 -10.927 1.00 64.38 273 LEU A O 1
ATOM 2196 N N . ALA A 1 274 ? 17.898 1.348 -11.631 1.00 56.81 274 ALA A N 1
ATOM 2197 C CA . ALA A 1 274 ? 18.246 2.008 -10.378 1.00 56.81 274 ALA A CA 1
ATOM 2198 C C . ALA A 1 274 ? 17.041 2.018 -9.427 1.00 56.81 274 ALA A C 1
ATOM 2200 O O . ALA A 1 274 ? 15.968 2.494 -9.811 1.00 56.81 274 ALA A O 1
ATOM 2201 N N . GLU A 1 275 ? 17.247 1.602 -8.172 1.00 48.28 275 GLU A N 1
ATOM 2202 C CA . GLU A 1 275 ? 16.233 1.621 -7.098 1.00 48.28 275 GLU A CA 1
ATOM 2203 C C . GLU A 1 275 ? 15.535 2.988 -6.964 1.00 48.28 275 GLU A C 1
ATOM 2205 O O . GLU A 1 275 ? 14.351 3.074 -6.657 1.00 48.28 275 GLU A O 1
ATOM 2210 N N . SER A 1 276 ? 16.251 4.076 -7.264 1.00 36.91 276 SER A N 1
ATOM 2211 C CA . SER A 1 276 ? 15.762 5.455 -7.158 1.00 36.91 276 SER A CA 1
ATOM 2212 C C . SER A 1 276 ? 14.913 5.947 -8.337 1.00 36.91 276 SER A C 1
ATOM 2214 O O . SER A 1 276 ? 14.288 7.002 -8.220 1.00 36.91 276 SER A O 1
ATOM 2216 N N . LYS A 1 277 ? 14.897 5.239 -9.478 1.00 55.38 277 LYS A N 1
ATOM 2217 C CA . LYS A 1 277 ? 14.181 5.665 -10.701 1.00 55.38 277 LYS A CA 1
ATOM 2218 C C . LYS A 1 277 ? 13.012 4.753 -11.094 1.00 55.38 277 LYS A C 1
ATOM 2220 O O . LYS A 1 277 ? 12.153 5.217 -11.839 1.00 55.38 277 LYS A O 1
ATOM 2225 N N . GLY A 1 278 ? 12.941 3.535 -10.548 1.00 64.44 278 GLY A N 1
ATOM 2226 C CA . GLY A 1 278 ? 11.821 2.599 -10.721 1.00 64.44 278 GLY A CA 1
ATOM 2227 C C . GLY A 1 278 ? 11.636 2.071 -12.151 1.00 64.44 278 GLY A C 1
ATOM 2228 O O . GLY A 1 278 ? 12.203 2.603 -13.109 1.00 64.44 278 GLY A O 1
ATOM 2229 N N . LEU A 1 279 ? 10.840 1.005 -12.294 1.00 78.62 279 LEU A N 1
ATOM 2230 C CA . LEU A 1 279 ? 10.424 0.445 -13.586 1.00 78.62 279 LEU A CA 1
ATOM 2231 C C . LEU A 1 279 ? 9.603 1.463 -14.388 1.00 78.62 279 LEU A C 1
ATOM 2233 O O . LEU A 1 279 ? 8.875 2.294 -13.832 1.00 78.62 279 LEU A O 1
ATOM 2237 N N . ILE A 1 280 ? 9.716 1.408 -15.714 1.00 80.12 280 ILE A N 1
ATOM 2238 C CA . ILE A 1 280 ? 9.028 2.360 -16.586 1.00 80.12 280 ILE A CA 1
ATOM 2239 C C . ILE A 1 280 ? 7.689 1.807 -17.064 1.00 80.12 280 ILE A C 1
ATOM 2241 O O . ILE A 1 280 ? 7.532 0.606 -17.264 1.00 80.12 280 ILE A O 1
ATOM 2245 N N . ASP A 1 281 ? 6.743 2.716 -17.298 1.00 80.75 281 ASP A N 1
ATOM 2246 C CA . ASP A 1 281 ? 5.531 2.441 -18.066 1.00 80.75 281 ASP A CA 1
ATOM 2247 C C . ASP A 1 281 ? 5.692 3.054 -19.472 1.00 80.75 281 ASP A C 1
ATOM 2249 O O . ASP A 1 281 ? 5.595 4.281 -19.631 1.00 80.75 281 ASP A O 1
ATOM 2253 N N . PRO A 1 282 ? 5.947 2.232 -20.506 1.00 70.94 282 PRO A N 1
ATOM 2254 C CA . PRO A 1 282 ? 6.069 2.683 -21.888 1.00 70.94 282 PRO A CA 1
ATOM 2255 C C . PRO A 1 282 ? 4.870 3.506 -22.390 1.00 70.94 282 PRO A C 1
ATOM 2257 O O . PRO A 1 282 ? 5.058 4.413 -23.210 1.00 70.94 282 PRO A O 1
ATOM 2260 N N . ALA A 1 283 ? 3.657 3.239 -21.885 1.00 70.50 283 ALA A N 1
ATOM 2261 C CA . ALA A 1 283 ? 2.438 3.941 -22.284 1.00 70.50 283 ALA A CA 1
ATOM 2262 C C . ALA A 1 283 ? 2.388 5.381 -21.750 1.00 70.50 283 ALA A C 1
ATOM 2264 O O . ALA A 1 283 ? 1.779 6.251 -22.373 1.00 70.50 283 ALA A O 1
ATOM 2265 N N . ARG A 1 284 ? 3.088 5.679 -20.646 1.00 73.75 284 ARG A N 1
ATOM 2266 C CA . ARG A 1 284 ? 3.146 7.032 -20.066 1.00 73.75 284 ARG A CA 1
ATOM 2267 C C . ARG A 1 284 ? 4.074 7.987 -20.807 1.00 73.75 284 ARG A C 1
ATOM 2269 O O . ARG A 1 284 ? 3.990 9.189 -20.571 1.00 73.75 284 ARG A O 1
ATOM 2276 N N . SER A 1 285 ? 4.951 7.497 -21.689 1.00 71.31 285 SER A N 1
ATOM 2277 C CA . SER A 1 285 ? 5.907 8.380 -22.371 1.00 71.31 285 SER A CA 1
ATOM 2278 C C . SER A 1 285 ? 5.228 9.342 -23.351 1.00 71.31 285 SER A C 1
ATOM 2280 O O . SER A 1 285 ? 5.811 10.371 -23.683 1.00 71.31 285 SER A O 1
ATOM 2282 N N . GLY A 1 286 ? 4.034 8.999 -23.860 1.00 71.62 286 GLY A N 1
ATOM 2283 C CA . GLY A 1 286 ? 3.341 9.729 -24.932 1.00 71.62 286 GLY A CA 1
ATOM 2284 C C . GLY A 1 286 ? 4.091 9.748 -26.271 1.00 71.62 286 GLY A C 1
ATOM 2285 O O . GLY A 1 286 ? 3.513 10.144 -27.278 1.00 71.62 286 GLY A O 1
ATOM 2286 N N . LYS A 1 287 ? 5.357 9.303 -26.287 1.00 77.56 287 LYS A N 1
ATOM 2287 C CA . LYS A 1 287 ? 6.246 9.327 -27.446 1.00 77.56 287 LYS A CA 1
ATOM 2288 C C . LYS A 1 287 ? 6.368 7.994 -28.167 1.00 77.56 287 LYS A C 1
ATOM 2290 O O . LYS A 1 287 ? 6.864 7.964 -29.289 1.00 77.56 287 LYS A O 1
ATOM 2295 N N . LEU A 1 288 ? 5.949 6.904 -27.531 1.00 77.62 288 LEU A N 1
ATOM 2296 C CA . LEU A 1 288 ? 5.987 5.560 -28.098 1.00 77.62 288 LEU A CA 1
ATOM 2297 C C . LEU A 1 288 ? 4.958 5.442 -29.225 1.00 77.62 288 LEU A C 1
ATOM 2299 O O . LEU A 1 288 ? 3.768 5.637 -28.996 1.00 77.62 288 LEU A O 1
ATOM 2303 N N . ILE A 1 289 ? 5.422 5.104 -30.424 1.00 71.75 289 ILE A N 1
ATOM 2304 C CA . ILE A 1 289 ? 4.586 5.015 -31.630 1.00 71.75 289 ILE A CA 1
ATOM 2305 C C . ILE A 1 289 ? 4.572 3.618 -32.252 1.00 71.75 289 ILE A C 1
ATOM 2307 O O . ILE A 1 289 ? 3.673 3.314 -33.023 1.00 71.75 289 ILE A O 1
ATOM 2311 N N . GLY A 1 290 ? 5.545 2.761 -31.934 1.00 69.12 290 GLY A N 1
ATOM 2312 C CA . GLY A 1 290 ? 5.633 1.422 -32.508 1.00 69.12 290 GLY A CA 1
ATOM 2313 C C . GLY A 1 290 ? 6.393 0.455 -31.613 1.00 69.12 290 GLY A C 1
ATOM 2314 O O . GLY A 1 290 ? 7.264 0.859 -30.840 1.00 69.12 290 GLY A O 1
ATOM 2315 N N . ARG A 1 291 ? 6.030 -0.823 -31.710 1.00 74.94 291 ARG A N 1
ATOM 2316 C CA . ARG A 1 291 ? 6.632 -1.935 -30.973 1.00 74.94 291 ARG A CA 1
ATOM 2317 C C . ARG A 1 291 ? 6.718 -3.140 -31.891 1.00 74.94 291 ARG A C 1
ATOM 2319 O O . ARG A 1 291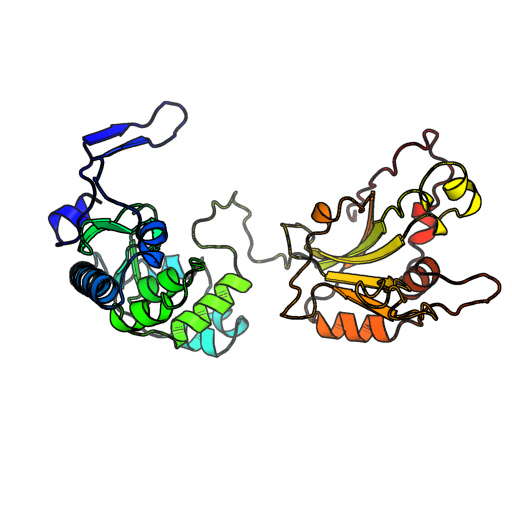 ? 5.729 -3.476 -32.536 1.00 74.94 291 ARG A O 1
ATOM 2326 N N . LEU A 1 292 ? 7.876 -3.779 -31.916 1.00 68.62 292 LEU A N 1
ATOM 2327 C CA . LEU A 1 292 ? 8.101 -5.023 -32.634 1.00 68.62 292 LEU A CA 1
ATOM 2328 C C . LEU A 1 292 ? 8.737 -6.020 -31.671 1.00 68.62 292 LEU A C 1
ATOM 2330 O O . LEU A 1 292 ? 9.804 -5.749 -31.133 1.00 68.62 292 LEU A O 1
ATOM 2334 N N . VAL A 1 293 ? 8.063 -7.138 -31.417 1.00 73.50 293 VAL A N 1
ATOM 2335 C CA . VAL A 1 293 ? 8.626 -8.227 -30.610 1.00 73.50 293 VAL A CA 1
ATOM 2336 C C . VAL A 1 293 ? 9.712 -8.905 -31.442 1.00 73.50 293 VAL A C 1
ATOM 2338 O O . VAL A 1 293 ? 9.442 -9.310 -32.569 1.00 73.50 293 VAL A O 1
ATOM 2341 N N . VAL A 1 294 ? 10.925 -8.983 -30.899 1.00 67.81 294 VAL A N 1
ATOM 2342 C CA . VAL A 1 294 ? 12.106 -9.560 -31.568 1.00 67.81 294 VAL A CA 1
ATOM 2343 C C . VAL A 1 294 ? 12.670 -10.772 -30.827 1.00 67.81 294 VAL A C 1
ATOM 2345 O O . VAL A 1 294 ? 13.603 -11.405 -31.301 1.00 67.81 294 VAL A O 1
ATOM 2348 N N . GLY A 1 295 ? 12.121 -11.109 -29.660 1.00 69.00 295 GLY A N 1
ATOM 2349 C CA . GLY A 1 295 ? 12.514 -12.306 -28.929 1.00 69.00 295 GLY A CA 1
ATOM 2350 C C . GLY A 1 295 ? 11.973 -12.342 -27.511 1.00 69.00 295 GLY A C 1
ATOM 2351 O O . GLY A 1 295 ? 11.196 -11.480 -27.098 1.00 69.00 295 GLY A O 1
ATOM 2352 N N . GLU A 1 296 ? 12.429 -13.337 -26.764 1.00 75.75 296 GLU A N 1
ATOM 2353 C CA . GLU A 1 296 ? 12.086 -13.567 -25.363 1.00 75.75 296 GLU A CA 1
ATOM 2354 C C . GLU A 1 296 ? 13.373 -13.649 -24.535 1.00 75.75 296 GLU A C 1
ATOM 2356 O O . GLU A 1 296 ? 14.403 -14.142 -25.005 1.00 75.75 296 GLU A O 1
ATOM 2361 N N . VAL A 1 297 ? 13.336 -13.127 -23.313 1.00 74.44 297 VAL A N 1
ATOM 2362 C CA . VAL A 1 297 ? 14.438 -13.208 -22.355 1.00 74.44 297 VAL A CA 1
ATOM 2363 C C . VAL A 1 297 ? 14.331 -14.539 -21.605 1.00 74.44 297 VAL A C 1
ATOM 2365 O O . VAL A 1 297 ? 13.262 -14.823 -21.065 1.00 74.44 297 VAL A O 1
ATOM 2368 N N . PRO A 1 298 ? 15.413 -15.336 -21.533 1.00 74.25 298 PRO A N 1
ATOM 2369 C CA . PRO A 1 298 ? 15.430 -16.562 -20.742 1.00 74.25 298 PRO A CA 1
ATOM 2370 C C . PRO A 1 298 ? 15.185 -16.308 -19.249 1.00 74.25 298 PRO A C 1
ATOM 2372 O O . PRO A 1 298 ? 15.636 -15.304 -18.696 1.00 74.25 298 PRO A O 1
ATOM 2375 N N . ASP A 1 299 ? 14.528 -17.257 -18.587 1.00 61.34 299 ASP A N 1
ATOM 2376 C CA . ASP A 1 299 ? 14.057 -17.129 -17.199 1.00 61.34 299 ASP A CA 1
ATOM 2377 C C . ASP A 1 299 ? 15.177 -16.937 -16.155 1.00 61.34 299 ASP A C 1
ATOM 2379 O O . ASP A 1 299 ? 14.924 -16.471 -15.045 1.00 61.34 299 ASP A O 1
ATOM 2383 N N . ASP A 1 300 ? 16.418 -17.305 -16.485 1.00 67.44 300 ASP A N 1
ATOM 2384 C CA . ASP A 1 300 ? 17.597 -17.200 -15.619 1.00 67.44 300 ASP A CA 1
ATOM 2385 C C . ASP A 1 300 ? 18.359 -15.870 -15.767 1.00 67.44 300 ASP A C 1
ATOM 2387 O O . ASP A 1 300 ? 19.314 -15.606 -15.027 1.00 67.44 300 ASP A O 1
ATOM 2391 N N . VAL A 1 301 ? 17.944 -15.006 -16.698 1.00 67.88 301 VAL A N 1
ATOM 2392 C CA . VAL A 1 301 ? 18.622 -13.741 -16.988 1.00 67.88 301 VAL A CA 1
ATOM 2393 C C . VAL A 1 301 ? 18.086 -12.623 -16.095 1.00 67.88 301 VAL A C 1
ATOM 2395 O O . VAL A 1 301 ? 16.928 -12.218 -16.165 1.00 67.88 301 VAL A O 1
ATOM 2398 N N . THR A 1 302 ? 18.966 -12.062 -15.264 1.00 74.81 302 THR A N 1
ATOM 2399 C CA . THR A 1 302 ? 18.624 -10.936 -14.384 1.00 74.81 302 THR A CA 1
ATOM 2400 C C . THR A 1 302 ? 18.609 -9.596 -15.138 1.00 74.81 302 THR A C 1
ATOM 2402 O O . THR A 1 302 ? 19.326 -9.435 -16.130 1.00 74.81 302 THR A O 1
ATOM 2405 N N . PRO A 1 303 ? 17.886 -8.570 -14.643 1.00 73.44 303 PRO A N 1
ATOM 2406 C CA . PRO A 1 303 ? 17.952 -7.218 -15.209 1.00 73.44 303 PRO A CA 1
ATOM 2407 C C . PRO A 1 303 ? 19.374 -6.644 -15.266 1.00 73.44 303 PRO A C 1
ATOM 2409 O O . PRO A 1 303 ? 19.730 -5.954 -16.221 1.00 73.44 303 PRO A O 1
ATOM 2412 N N . GLN A 1 304 ? 20.215 -6.971 -14.278 1.00 77.56 304 GLN A N 1
ATOM 2413 C CA . GLN A 1 304 ? 21.622 -6.570 -14.277 1.00 77.56 304 GLN A CA 1
ATOM 2414 C C . GLN A 1 304 ? 22.413 -7.273 -15.390 1.00 77.56 304 GLN A C 1
ATOM 2416 O O . GLN A 1 304 ? 23.207 -6.629 -16.065 1.00 77.56 304 GLN A O 1
ATOM 2421 N N . ALA A 1 305 ? 22.156 -8.559 -15.648 1.00 75.00 305 ALA A N 1
ATOM 2422 C CA . ALA A 1 305 ? 22.778 -9.271 -16.762 1.00 75.00 305 ALA A CA 1
ATOM 2423 C C . ALA A 1 305 ? 22.363 -8.692 -18.129 1.00 75.00 305 ALA A C 1
ATOM 2425 O O . ALA A 1 305 ? 23.196 -8.600 -19.030 1.00 75.00 305 ALA A O 1
ATOM 2426 N N . LEU A 1 306 ? 21.110 -8.237 -18.275 1.00 81.00 306 LEU A N 1
ATOM 2427 C CA . LEU A 1 306 ? 20.659 -7.503 -19.467 1.00 81.00 306 LEU A CA 1
ATOM 2428 C C . LEU A 1 306 ? 21.403 -6.175 -19.627 1.00 81.00 306 LEU A C 1
ATOM 2430 O O . LEU A 1 306 ? 21.861 -5.856 -20.722 1.00 81.00 306 LEU A O 1
ATOM 2434 N N . HIS A 1 307 ? 21.553 -5.412 -18.543 1.00 84.69 307 HIS A N 1
ATOM 2435 C CA . HIS A 1 307 ? 22.346 -4.186 -18.558 1.00 84.69 307 HIS A CA 1
ATOM 2436 C C . HIS A 1 307 ? 23.787 -4.448 -18.991 1.00 84.69 307 HIS A C 1
ATOM 2438 O O . HIS A 1 307 ? 24.285 -3.781 -19.895 1.00 84.69 307 HIS A O 1
ATOM 2444 N N . ASP A 1 308 ? 24.441 -5.432 -18.378 1.00 80.62 308 ASP A N 1
ATOM 2445 C CA . ASP A 1 308 ? 25.830 -5.764 -18.671 1.00 80.62 308 ASP A CA 1
ATOM 2446 C C . ASP A 1 308 ? 25.985 -6.222 -20.125 1.00 80.62 308 ASP A C 1
ATOM 2448 O O . ASP A 1 308 ? 26.929 -5.812 -20.797 1.00 80.62 308 ASP A O 1
ATOM 2452 N N . PHE A 1 309 ? 25.017 -6.980 -20.653 1.00 84.75 309 PHE A N 1
ATOM 2453 C CA . PHE A 1 309 ? 24.954 -7.329 -22.069 1.00 84.75 309 PHE A CA 1
ATOM 2454 C C . PHE A 1 309 ? 24.853 -6.086 -22.963 1.00 84.75 309 PHE A C 1
ATOM 2456 O O . PHE A 1 309 ? 25.692 -5.903 -23.847 1.00 84.75 309 PHE A O 1
ATOM 2463 N N . PHE A 1 310 ? 23.881 -5.198 -22.730 1.00 85.38 310 PHE A N 1
ATOM 2464 C CA . PHE A 1 310 ? 23.705 -3.994 -23.550 1.00 85.38 310 PHE A CA 1
ATOM 2465 C C . PHE A 1 310 ? 24.866 -3.002 -23.420 1.00 85.38 310 PHE A C 1
ATOM 2467 O O . PHE A 1 310 ? 25.156 -2.280 -24.374 1.00 85.38 310 PHE A O 1
ATOM 2474 N N . ALA A 1 311 ? 25.585 -3.013 -22.296 1.00 85.56 311 ALA A N 1
ATOM 2475 C CA . ALA A 1 311 ? 26.818 -2.254 -22.110 1.00 85.56 311 ALA A CA 1
ATOM 2476 C C . ALA A 1 311 ? 27.980 -2.769 -22.980 1.00 85.56 311 ALA A C 1
ATOM 2478 O O . ALA A 1 311 ? 28.913 -2.014 -23.252 1.00 85.56 311 ALA A O 1
ATOM 2479 N N . THR A 1 312 ? 27.929 -4.020 -23.458 1.00 86.06 312 THR A N 1
ATOM 2480 C CA . THR A 1 312 ? 28.906 -4.539 -24.434 1.00 86.06 312 THR A CA 1
ATOM 2481 C C . THR A 1 312 ? 28.615 -4.119 -25.875 1.00 86.06 312 THR A C 1
ATOM 2483 O O . THR A 1 312 ? 29.508 -4.201 -26.722 1.00 86.06 312 THR A O 1
ATOM 2486 N N . VAL A 1 313 ? 27.393 -3.659 -26.173 1.00 88.00 313 VAL A N 1
ATOM 2487 C CA . VAL A 1 313 ? 27.018 -3.226 -27.523 1.00 88.00 313 VAL A CA 1
ATOM 2488 C C . VAL A 1 313 ? 27.738 -1.909 -27.842 1.00 88.00 313 VAL A C 1
ATOM 2490 O O . VAL A 1 313 ? 27.582 -0.939 -27.096 1.00 88.00 313 VAL A O 1
ATOM 2493 N N . PRO A 1 314 ? 28.504 -1.828 -28.949 1.00 88.81 314 PRO A N 1
ATOM 2494 C CA . PRO A 1 314 ? 29.248 -0.622 -29.290 1.00 88.81 314 PRO A CA 1
ATOM 2495 C C . PRO A 1 314 ? 28.339 0.602 -29.424 1.00 88.81 314 PRO A C 1
ATOM 2497 O O . PRO A 1 314 ? 27.385 0.607 -30.206 1.00 88.81 314 PRO A O 1
ATOM 2500 N N . LEU A 1 315 ? 28.657 1.663 -28.680 1.00 92.56 315 LEU A N 1
ATOM 2501 C CA . LEU A 1 315 ? 27.965 2.942 -28.808 1.00 92.56 315 LEU A CA 1
ATOM 2502 C C . LEU A 1 315 ? 28.270 3.599 -30.167 1.00 92.56 315 LEU A C 1
ATOM 2504 O O . LEU A 1 315 ? 29.357 3.396 -30.720 1.00 92.56 315 LEU A O 1
ATOM 2508 N N . PRO A 1 316 ? 27.339 4.402 -30.716 1.00 91.50 316 PRO A N 1
ATOM 2509 C CA . PRO A 1 316 ? 27.536 5.050 -32.005 1.00 91.50 316 PRO A CA 1
ATOM 2510 C C . PRO A 1 316 ? 28.753 5.981 -32.023 1.00 91.50 316 PRO A C 1
ATOM 2512 O O . PRO A 1 316 ? 29.011 6.728 -31.082 1.00 91.50 316 PRO A O 1
ATOM 2515 N N . VAL A 1 317 ? 29.467 6.001 -33.146 1.00 89.06 317 VAL A N 1
ATOM 2516 C CA . VAL A 1 317 ? 30.622 6.878 -33.358 1.00 89.06 317 VAL A CA 1
ATOM 2517 C C . VAL A 1 317 ? 30.226 8.077 -34.215 1.00 89.06 317 VAL A C 1
ATOM 2519 O O . VAL A 1 317 ? 29.702 7.940 -35.326 1.00 89.06 317 VAL A O 1
ATOM 2522 N N . LYS A 1 318 ? 30.496 9.282 -33.707 1.00 84.06 318 LYS A N 1
ATOM 2523 C CA . LYS A 1 318 ? 30.214 10.540 -34.409 1.00 84.06 318 LYS A CA 1
ATOM 2524 C C . LYS A 1 318 ? 31.103 10.726 -35.637 1.00 84.06 318 LYS A C 1
ATOM 2526 O O . LYS A 1 318 ? 32.228 10.242 -35.671 1.00 84.06 318 LYS A O 1
ATOM 2531 N N . ASN A 1 319 ? 30.614 11.505 -36.605 1.00 85.38 319 ASN A N 1
ATOM 2532 C CA . ASN A 1 319 ? 31.373 11.940 -37.784 1.00 85.38 319 ASN A CA 1
ATOM 2533 C C . ASN A 1 319 ? 31.923 10.783 -38.637 1.00 85.38 319 ASN A C 1
ATOM 2535 O O . ASN A 1 319 ? 33.019 10.865 -39.187 1.00 85.38 319 ASN A O 1
ATOM 2539 N N . THR A 1 320 ? 31.158 9.700 -38.728 1.00 85.31 320 THR A N 1
ATOM 2540 C CA . THR A 1 320 ? 31.458 8.531 -39.559 1.00 85.31 320 THR A CA 1
ATOM 2541 C C . THR A 1 320 ? 30.647 8.565 -40.853 1.00 85.31 320 THR A C 1
ATOM 2543 O O . THR A 1 320 ? 29.592 9.198 -40.913 1.00 85.31 320 THR A O 1
ATOM 2546 N N . ASP A 1 321 ? 31.127 7.875 -41.889 1.00 79.94 321 ASP A N 1
ATOM 2547 C CA . ASP A 1 321 ? 30.371 7.622 -43.118 1.00 79.94 321 ASP A CA 1
ATOM 2548 C C . ASP A 1 321 ? 30.259 6.100 -43.337 1.00 79.94 321 ASP A C 1
ATOM 2550 O O . ASP A 1 321 ? 31.286 5.449 -43.550 1.00 79.94 321 ASP A O 1
ATOM 2554 N N . PRO A 1 322 ? 29.056 5.504 -43.224 1.00 79.69 322 PRO A N 1
ATOM 2555 C CA . PRO A 1 322 ? 27.770 6.152 -42.956 1.00 79.69 322 PRO A CA 1
ATOM 2556 C C . PRO A 1 322 ? 27.614 6.627 -41.501 1.00 79.69 322 PRO A C 1
ATOM 2558 O O . PRO A 1 322 ? 28.049 5.965 -40.561 1.00 79.69 322 PRO A O 1
ATOM 2561 N N . GLN A 1 323 ? 26.908 7.750 -41.315 1.00 82.12 323 GLN A N 1
ATOM 2562 C CA . GLN A 1 323 ? 26.654 8.342 -39.995 1.00 82.12 323 GLN A CA 1
ATOM 2563 C C . GLN A 1 323 ? 25.897 7.379 -39.070 1.00 82.12 323 GLN A C 1
ATOM 2565 O O . GLN A 1 323 ? 24.747 7.009 -39.358 1.00 82.12 323 GLN A O 1
ATOM 2570 N N . GLN A 1 324 ? 26.509 7.067 -37.927 1.00 86.94 324 GLN A N 1
ATOM 2571 C CA . GLN A 1 324 ? 25.932 6.247 -36.859 1.00 86.94 324 GLN A CA 1
ATOM 2572 C C . GLN A 1 324 ? 24.993 7.053 -35.934 1.00 86.94 324 GLN A C 1
ATOM 2574 O O . GLN A 1 324 ? 25.081 8.280 -35.846 1.00 86.94 324 GLN A O 1
ATOM 2579 N N . SER A 1 325 ? 24.048 6.366 -35.286 1.00 85.50 325 SER A N 1
ATOM 2580 C CA . SER A 1 325 ? 23.010 6.916 -34.392 1.00 85.50 325 SER A CA 1
ATOM 2581 C C . SER A 1 325 ? 22.424 5.836 -33.461 1.00 85.50 325 SER A C 1
ATOM 2583 O O . SER A 1 325 ? 22.818 4.675 -33.546 1.00 85.50 325 SER A O 1
ATOM 2585 N N . CYS A 1 326 ? 21.419 6.169 -32.640 1.00 84.12 326 CYS A N 1
ATOM 2586 C CA . CYS A 1 326 ? 20.643 5.174 -31.879 1.00 84.12 326 CYS A CA 1
ATOM 2587 C C . CYS A 1 326 ? 20.100 4.023 -32.749 1.00 84.12 326 CYS A C 1
ATOM 2589 O O . CYS A 1 326 ? 20.019 2.896 -32.277 1.00 84.12 326 CYS A O 1
ATOM 2591 N N . VAL A 1 327 ? 19.830 4.271 -34.040 1.00 82.75 327 VAL A N 1
ATOM 2592 C CA . VAL A 1 327 ? 19.446 3.227 -35.001 1.00 82.75 327 VAL A CA 1
ATOM 2593 C C . VAL A 1 327 ? 20.551 2.188 -35.151 1.00 82.75 327 VAL A C 1
ATOM 2595 O O . VAL A 1 327 ? 20.283 1.008 -35.018 1.00 82.75 327 VAL A O 1
ATOM 2598 N N . THR A 1 328 ? 21.799 2.598 -35.400 1.00 85.25 328 THR A N 1
ATOM 2599 C CA . THR A 1 328 ? 22.913 1.646 -35.579 1.00 85.25 328 THR A CA 1
ATOM 2600 C C . THR A 1 328 ? 23.242 0.895 -34.297 1.00 85.25 328 THR A C 1
ATOM 2602 O O . THR A 1 328 ? 23.669 -0.249 -34.377 1.00 85.25 328 THR A O 1
ATOM 2605 N N . TRP A 1 329 ? 23.018 1.504 -33.130 1.00 89.62 329 TRP A N 1
ATOM 2606 C CA . TRP A 1 329 ? 23.114 0.785 -31.860 1.00 89.62 329 TRP A CA 1
ATOM 2607 C C . TRP A 1 329 ? 22.009 -0.268 -31.734 1.00 89.62 329 TRP A C 1
ATOM 2609 O O . TRP A 1 329 ? 22.300 -1.414 -31.417 1.00 89.62 329 TRP A O 1
ATOM 2619 N N . ALA A 1 330 ? 20.763 0.091 -32.060 1.00 83.00 330 ALA A N 1
ATOM 2620 C CA . ALA A 1 330 ? 19.644 -0.844 -32.044 1.00 83.00 330 ALA A CA 1
ATOM 2621 C C . ALA A 1 330 ? 19.838 -1.994 -33.052 1.00 83.00 330 ALA A C 1
ATOM 2623 O O . ALA A 1 330 ? 19.564 -3.132 -32.699 1.00 83.00 330 ALA A O 1
ATOM 2624 N N . VAL A 1 331 ? 20.398 -1.724 -34.246 1.00 78.94 331 VAL A N 1
ATOM 2625 C CA . VAL A 1 331 ? 20.854 -2.769 -35.191 1.00 78.94 331 VAL A CA 1
ATOM 2626 C C . VAL A 1 331 ? 21.889 -3.671 -34.532 1.00 78.94 331 VAL A C 1
ATOM 2628 O O . VAL A 1 331 ? 21.794 -4.877 -34.639 1.00 78.94 331 VAL A O 1
ATOM 2631 N N . ALA A 1 332 ? 22.915 -3.107 -33.891 1.00 81.06 332 ALA A N 1
ATOM 2632 C CA . ALA A 1 332 ? 24.001 -3.903 -33.320 1.00 81.06 332 ALA A CA 1
ATOM 2633 C C . ALA A 1 332 ? 23.545 -4.755 -32.123 1.00 81.06 332 ALA A C 1
ATOM 2635 O O . ALA A 1 332 ? 24.154 -5.784 -31.830 1.00 81.06 332 ALA A O 1
ATOM 2636 N N . ALA A 1 333 ? 22.496 -4.310 -31.430 1.00 77.12 333 ALA A N 1
ATOM 2637 C CA . ALA A 1 333 ? 21.860 -5.030 -30.339 1.00 77.12 333 ALA A CA 1
ATOM 2638 C C . ALA A 1 333 ? 20.871 -6.108 -30.826 1.00 77.12 333 ALA A C 1
ATOM 2640 O O . ALA A 1 333 ? 20.637 -7.081 -30.110 1.00 77.12 333 ALA A O 1
ATOM 2641 N N . ASP A 1 334 ? 20.314 -5.947 -32.027 1.00 67.31 334 ASP A N 1
ATOM 2642 C CA . ASP A 1 334 ? 19.395 -6.882 -32.675 1.00 67.31 334 ASP A CA 1
ATOM 2643 C C . ASP A 1 334 ? 20.155 -7.890 -33.557 1.00 67.31 334 ASP A C 1
ATOM 2645 O O . ASP A 1 334 ? 20.958 -7.525 -34.411 1.00 67.31 334 ASP A O 1
ATOM 2649 N N . LYS A 1 335 ? 19.918 -9.190 -33.361 1.00 54.12 335 LYS A N 1
ATOM 2650 C CA . LYS A 1 335 ? 20.586 -10.245 -34.142 1.00 54.12 335 LYS A CA 1
ATOM 2651 C C . LYS A 1 335 ? 19.789 -10.692 -35.377 1.00 54.12 335 LYS A C 1
ATOM 2653 O O . LYS A 1 335 ? 20.346 -11.455 -36.163 1.00 54.12 335 LYS A O 1
ATOM 2658 N N . GLU A 1 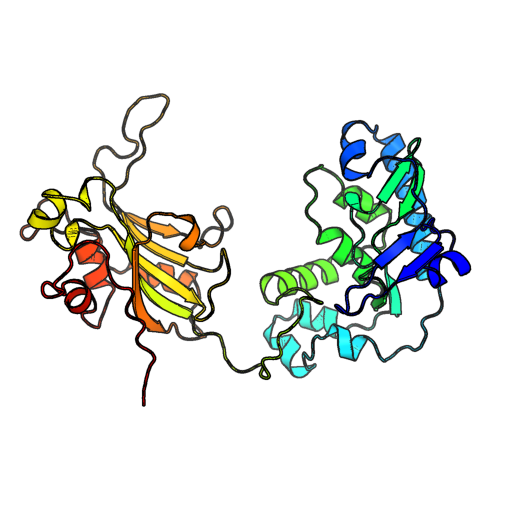336 ? 18.541 -10.239 -35.560 1.00 51.72 336 GLU A N 1
ATOM 2659 C CA . GLU A 1 336 ? 17.596 -10.797 -36.552 1.00 51.72 336 GLU A CA 1
ATOM 2660 C C . GLU A 1 336 ? 17.034 -9.795 -37.595 1.00 51.72 336 GLU A C 1
ATOM 2662 O O . GLU A 1 336 ? 16.050 -10.093 -38.271 1.00 51.72 336 GLU A O 1
ATOM 2667 N N . ASP A 1 337 ? 17.673 -8.637 -37.814 1.00 54.47 337 ASP A N 1
ATOM 2668 C CA . ASP A 1 337 ? 17.322 -7.669 -38.882 1.00 54.47 337 ASP A CA 1
ATOM 2669 C C . ASP A 1 337 ? 15.882 -7.088 -38.803 1.00 54.47 337 ASP A C 1
ATOM 2671 O O . ASP A 1 337 ? 15.231 -6.788 -39.813 1.00 54.47 337 ASP A O 1
ATOM 2675 N N . ALA A 1 338 ? 15.375 -6.820 -37.597 1.00 51.94 338 ALA A N 1
ATOM 2676 C CA . ALA A 1 338 ? 14.029 -6.289 -37.354 1.00 51.94 338 ALA A CA 1
ATOM 2677 C C . ALA A 1 338 ? 13.784 -4.892 -37.979 1.00 51.94 338 ALA A C 1
ATOM 2679 O O . ALA A 1 338 ? 12.651 -4.493 -38.265 1.00 51.94 338 ALA A O 1
ATOM 2680 N N . LEU A 1 339 ? 14.854 -4.144 -38.260 1.00 49.34 339 LEU A N 1
ATOM 2681 C CA . LEU A 1 339 ? 14.812 -2.823 -38.896 1.00 49.34 339 LEU A CA 1
ATOM 2682 C C . LEU A 1 339 ? 14.334 -2.833 -40.354 1.00 49.34 339 LEU A C 1
ATOM 2684 O O . LEU A 1 339 ? 13.765 -1.835 -40.801 1.00 49.34 339 LEU A O 1
ATOM 2688 N N . ALA A 1 340 ? 14.494 -3.946 -41.077 1.00 51.00 340 ALA A N 1
ATOM 2689 C CA . ALA A 1 340 ? 13.965 -4.088 -42.436 1.00 51.00 340 ALA A CA 1
ATOM 2690 C C . ALA A 1 340 ? 12.423 -4.065 -42.467 1.00 51.00 340 ALA A C 1
ATOM 2692 O O . ALA A 1 340 ? 11.829 -3.612 -43.444 1.00 51.00 340 ALA A O 1
ATOM 2693 N N . TYR A 1 341 ? 11.773 -4.494 -41.379 1.00 44.84 341 TYR A N 1
ATOM 2694 C CA . TYR A 1 341 ? 10.314 -4.582 -41.258 1.00 44.84 341 TYR A CA 1
ATOM 2695 C C . TYR A 1 341 ? 9.643 -3.253 -40.896 1.00 44.84 341 TYR A C 1
ATOM 2697 O O . TYR A 1 341 ? 8.477 -3.037 -41.219 1.00 44.84 341 TYR A O 1
ATOM 2705 N N . ALA A 1 342 ? 10.369 -2.347 -40.242 1.00 46.47 342 ALA A N 1
ATOM 2706 C CA . ALA A 1 342 ? 9.888 -1.001 -39.937 1.00 46.47 342 ALA A CA 1
ATOM 2707 C C . ALA A 1 342 ? 10.047 -0.023 -41.112 1.00 46.47 342 ALA A C 1
ATOM 2709 O O . ALA A 1 342 ? 9.407 1.028 -41.144 1.00 46.47 342 ALA A O 1
ATOM 2710 N N . ASP A 1 343 ? 10.896 -0.369 -42.079 1.00 44.72 343 ASP A N 1
ATOM 2711 C CA . ASP A 1 343 ? 11.129 0.382 -43.311 1.00 44.72 343 ASP A CA 1
ATOM 2712 C C . ASP A 1 343 ? 10.131 -0.007 -44.422 1.00 44.72 343 ASP A C 1
ATOM 2714 O O . ASP A 1 343 ? 10.459 0.085 -45.606 1.00 44.72 343 ASP A O 1
ATOM 2718 N N . ASP A 1 344 ? 8.913 -0.447 -44.057 1.00 46.00 344 ASP A N 1
ATOM 2719 C CA . ASP A 1 344 ? 7.810 -0.788 -44.973 1.00 46.00 344 ASP A CA 1
ATOM 2720 C C . ASP A 1 344 ? 7.331 0.476 -45.716 1.00 46.00 344 ASP A C 1
ATOM 2722 O O . ASP A 1 344 ? 6.306 1.093 -45.431 1.00 46.00 344 ASP A O 1
ATOM 2726 N N . ARG A 1 345 ? 8.143 0.896 -46.689 1.00 43.97 345 ARG A N 1
ATOM 2727 C CA . ARG A 1 345 ? 7.969 2.033 -47.599 1.00 43.97 345 ARG A CA 1
ATOM 2728 C C . ARG A 1 345 ? 6.772 1.865 -48.550 1.00 43.97 345 ARG A C 1
ATOM 2730 O O . ARG A 1 345 ? 6.606 2.699 -49.438 1.00 43.97 345 ARG A O 1
ATOM 2737 N N . ASN A 1 346 ? 5.953 0.822 -48.380 1.00 41.75 346 ASN A N 1
ATOM 2738 C CA . ASN A 1 346 ? 4.895 0.428 -49.310 1.00 41.75 346 ASN A CA 1
ATOM 2739 C C . ASN A 1 346 ? 3.461 0.483 -48.755 1.00 41.75 346 ASN A C 1
ATOM 2741 O O . ASN A 1 346 ? 2.539 0.152 -49.505 1.00 41.75 346 ASN A O 1
ATOM 2745 N N . SER A 1 347 ? 3.209 0.937 -47.521 1.00 42.59 347 SER A N 1
ATOM 2746 C CA . SER A 1 347 ? 1.822 1.193 -47.103 1.00 42.59 347 SER A CA 1
ATOM 2747 C C . SER A 1 347 ? 1.295 2.490 -47.745 1.00 42.59 347 SER A C 1
ATOM 2749 O O . SER A 1 347 ? 1.927 3.546 -47.703 1.00 42.59 347 SER A O 1
ATOM 2751 N N . GLN A 1 348 ? 0.138 2.404 -48.410 1.00 41.91 348 GLN A N 1
ATOM 2752 C CA . GLN A 1 348 ? -0.441 3.486 -49.222 1.00 41.91 348 GLN A CA 1
ATOM 2753 C C . GLN A 1 348 ? -1.057 4.644 -48.409 1.00 41.91 348 GLN A C 1
ATOM 2755 O O . GLN A 1 348 ? -1.595 5.574 -49.009 1.00 41.91 348 GLN A O 1
ATOM 2760 N N . ASP A 1 349 ? -0.930 4.643 -47.079 1.00 41.44 349 ASP A N 1
ATOM 2761 C CA . ASP A 1 349 ? -1.328 5.759 -46.214 1.00 41.44 349 ASP A CA 1
ATOM 2762 C C . ASP A 1 349 ? -0.232 6.053 -45.163 1.00 41.44 349 ASP A C 1
ATOM 2764 O O . ASP A 1 349 ? -0.015 5.262 -44.246 1.00 41.44 349 ASP A O 1
ATOM 2768 N N . PRO A 1 350 ? 0.521 7.163 -45.291 1.00 42.69 350 PRO A N 1
ATOM 2769 C CA . PRO A 1 350 ? 1.721 7.423 -44.499 1.00 42.69 350 PRO A CA 1
ATOM 2770 C C . PRO A 1 350 ? 1.448 8.112 -43.151 1.00 42.69 350 PRO A C 1
ATOM 2772 O O . PRO A 1 350 ? 2.395 8.634 -42.550 1.00 42.69 350 PRO A O 1
ATOM 2775 N N . THR A 1 351 ? 0.201 8.190 -42.684 1.00 38.91 351 THR A N 1
ATOM 2776 C CA . THR A 1 351 ? -0.144 9.031 -41.527 1.00 38.91 351 THR A CA 1
ATOM 2777 C C . THR A 1 351 ? 0.074 8.377 -40.162 1.00 38.91 351 THR A C 1
ATOM 2779 O O . THR A 1 351 ? 0.384 9.111 -39.224 1.00 38.91 351 THR A O 1
ATOM 2782 N N . GLU A 1 352 ? 0.068 7.047 -40.040 1.00 39.75 352 GLU A N 1
ATOM 2783 C CA . GLU A 1 352 ? 0.269 6.366 -38.752 1.00 39.75 352 GLU A CA 1
ATOM 2784 C C . GLU A 1 352 ? 1.073 5.060 -38.921 1.00 39.75 352 GLU A C 1
ATOM 2786 O O . GLU A 1 352 ? 0.815 4.301 -39.856 1.00 39.75 352 GLU A O 1
ATOM 2791 N N . PRO A 1 353 ? 2.087 4.781 -38.077 1.00 39.97 353 PRO A N 1
ATOM 2792 C CA . PRO A 1 353 ? 2.715 3.463 -38.044 1.00 39.97 353 PRO A CA 1
ATOM 2793 C C . PRO A 1 353 ? 1.693 2.426 -37.552 1.00 39.97 353 PRO A C 1
ATOM 2795 O O . PRO A 1 353 ? 1.248 2.488 -36.408 1.00 39.97 353 PRO A O 1
ATOM 2798 N N . GLU A 1 354 ? 1.316 1.468 -38.403 1.00 36.09 354 GLU A N 1
ATOM 2799 C CA . GLU A 1 354 ? 0.495 0.331 -37.975 1.00 36.09 354 GLU A CA 1
ATOM 2800 C C . GLU A 1 354 ? 1.295 -0.561 -37.017 1.00 36.09 354 GLU A C 1
ATOM 2802 O O . GLU A 1 354 ? 2.358 -1.089 -37.354 1.00 36.09 354 GLU A O 1
ATOM 2807 N N . VAL A 1 355 ? 0.757 -0.756 -35.814 1.00 36.31 355 VAL A N 1
ATOM 2808 C CA . VAL A 1 355 ? 1.244 -1.752 -34.857 1.00 36.31 355 VAL A CA 1
ATOM 2809 C C . VAL A 1 355 ? 0.904 -3.138 -35.410 1.00 36.31 355 VAL A C 1
ATOM 2811 O O . VAL A 1 355 ? -0.250 -3.561 -35.369 1.00 36.31 355 VAL A O 1
ATOM 2814 N N . LYS A 1 356 ? 1.899 -3.858 -35.939 1.00 34.62 356 LYS A N 1
ATOM 2815 C CA . LYS A 1 356 ? 1.726 -5.255 -36.359 1.00 34.62 356 LYS A CA 1
ATOM 2816 C C . LYS A 1 356 ? 2.047 -6.185 -35.186 1.00 34.62 356 LYS A C 1
ATOM 2818 O O . LYS A 1 356 ? 3.194 -6.293 -34.764 1.00 34.62 356 LYS A O 1
ATOM 2823 N N . TYR A 1 357 ? 1.019 -6.850 -34.660 1.00 33.41 357 TYR A N 1
ATOM 2824 C CA . TYR A 1 357 ? 1.163 -7.939 -33.692 1.00 33.41 357 TYR A CA 1
ATOM 2825 C C . TYR A 1 357 ? 1.422 -9.241 -34.455 1.00 33.41 357 TYR A C 1
ATOM 2827 O O . TYR A 1 357 ? 0.531 -9.738 -35.142 1.00 33.41 357 TYR A O 1
ATOM 2835 N N . TYR A 1 358 ? 2.625 -9.799 -34.340 1.00 36.19 358 TYR A N 1
ATOM 2836 C CA . TYR A 1 358 ? 2.927 -11.134 -34.854 1.00 36.19 358 TYR A CA 1
ATOM 2837 C C . TYR A 1 358 ? 2.883 -12.116 -33.685 1.00 36.19 358 TYR A C 1
ATOM 2839 O O . TYR A 1 358 ? 3.783 -12.141 -32.851 1.00 36.19 358 TYR A O 1
ATOM 2847 N N . GLY A 1 359 ? 1.790 -12.875 -33.586 1.00 27.16 359 GLY A N 1
ATOM 2848 C CA . GLY A 1 359 ? 1.723 -14.035 -32.701 1.00 27.16 359 GLY A CA 1
ATOM 2849 C C . GLY A 1 359 ? 2.558 -15.166 -33.294 1.00 27.16 359 GLY A C 1
ATOM 2850 O O . GLY A 1 359 ? 2.442 -15.441 -34.489 1.00 27.16 359 GLY A O 1
ATOM 2851 N N . LEU A 1 360 ? 3.398 -15.800 -32.476 1.00 28.23 360 LEU A N 1
ATOM 2852 C CA . LEU A 1 360 ? 4.162 -16.983 -32.864 1.00 28.23 360 LEU A CA 1
ATOM 2853 C C . LEU A 1 360 ? 3.182 -18.107 -33.230 1.00 28.23 360 LEU A C 1
ATOM 2855 O O . LEU A 1 360 ? 2.500 -18.673 -32.378 1.00 28.23 360 LEU A O 1
ATOM 2859 N N . GLY A 1 361 ? 3.063 -18.363 -34.530 1.00 26.19 361 GLY A N 1
ATOM 2860 C CA . GLY A 1 361 ? 2.365 -19.507 -35.086 1.00 26.19 361 GLY A CA 1
ATOM 2861 C C . GLY A 1 361 ? 3.359 -20.596 -35.476 1.00 26.19 361 GLY A C 1
ATOM 2862 O O . GLY A 1 361 ? 4.284 -20.314 -36.235 1.00 26.19 361 GLY A O 1
ATOM 2863 N N . ALA A 1 362 ? 3.025 -21.813 -35.028 1.00 26.61 362 ALA A N 1
ATOM 2864 C CA . ALA A 1 362 ? 3.600 -23.138 -35.301 1.00 26.61 362 ALA A CA 1
ATOM 2865 C C . ALA A 1 362 ? 4.827 -23.557 -34.478 1.00 26.61 362 ALA A C 1
ATOM 2867 O O . ALA A 1 362 ? 5.932 -23.026 -34.711 1.00 26.61 362 ALA A O 1
#

Radius of gyration: 27.42 Å; chains: 1; bounding box: 62×55×72 Å